Protein AF-A0A0S7F2N8-F1 (afdb_monomer)

Structure (mmCIF, N/CA/C/O backbone):
data_AF-A0A0S7F2N8-F1
#
_entry.id   AF-A0A0S7F2N8-F1
#
loop_
_atom_site.group_PDB
_atom_site.id
_atom_site.type_symbol
_atom_site.label_atom_id
_atom_site.label_alt_id
_atom_site.label_comp_id
_atom_site.label_asym_id
_atom_site.label_entity_id
_atom_site.label_seq_id
_atom_site.pdbx_PDB_ins_code
_atom_site.Cartn_x
_atom_site.Cartn_y
_atom_site.Cartn_z
_atom_site.occupancy
_atom_site.B_iso_or_equiv
_atom_site.auth_seq_id
_atom_site.auth_comp_id
_atom_site.auth_asym_id
_atom_site.auth_atom_id
_atom_site.pdbx_PDB_model_num
ATOM 1 N N . PRO A 1 1 ? 37.533 71.528 23.943 1.00 36.53 1 PRO A N 1
ATOM 2 C CA . PRO A 1 1 ? 36.747 72.347 22.994 1.00 36.53 1 PRO A CA 1
ATOM 3 C C . PRO A 1 1 ? 35.809 71.449 22.174 1.00 36.53 1 PRO A C 1
ATOM 5 O O . PRO A 1 1 ? 36.289 70.725 21.312 1.00 36.53 1 PRO A O 1
ATOM 8 N N . PHE A 1 2 ? 34.510 71.535 22.497 1.00 30.25 2 PHE A N 1
ATOM 9 C CA . PHE A 1 2 ? 33.334 71.009 21.772 1.00 30.25 2 PHE A CA 1
ATOM 10 C C . PHE A 1 2 ? 33.033 69.487 21.852 1.00 30.25 2 PHE A C 1
ATOM 12 O O . PHE A 1 2 ? 33.958 68.701 22.036 1.00 30.25 2 PHE A O 1
ATOM 19 N N . PRO A 1 3 ? 31.732 69.100 21.877 1.00 41.56 3 PRO A N 1
ATOM 20 C CA . PRO A 1 3 ? 31.083 68.387 22.999 1.00 41.56 3 PRO A CA 1
ATOM 21 C C . PRO A 1 3 ? 30.488 67.006 22.607 1.00 41.56 3 PRO A C 1
ATOM 23 O O . PRO A 1 3 ? 30.551 66.647 21.432 1.00 41.56 3 PRO A O 1
ATOM 26 N N . PRO A 1 4 ? 29.913 66.213 23.545 1.00 42.25 4 PRO A N 1
ATOM 27 C CA . PRO A 1 4 ? 29.188 64.987 23.198 1.00 42.25 4 PRO A CA 1
ATOM 28 C C . PRO A 1 4 ? 27.816 65.344 22.607 1.00 42.25 4 PRO A C 1
ATOM 30 O O . PRO A 1 4 ? 27.108 66.169 23.181 1.00 42.25 4 PRO A O 1
ATOM 33 N N . ALA A 1 5 ? 27.455 64.739 21.474 1.00 39.16 5 ALA A N 1
ATOM 34 C CA . ALA A 1 5 ? 26.163 64.929 20.822 1.00 39.16 5 ALA A CA 1
ATOM 35 C C . ALA A 1 5 ? 25.429 63.584 20.709 1.00 39.16 5 ALA A C 1
ATOM 37 O O . ALA A 1 5 ? 25.869 62.684 19.997 1.00 39.16 5 ALA A O 1
ATOM 38 N N . ASP A 1 6 ? 24.361 63.491 21.498 1.00 35.78 6 ASP A N 1
ATOM 39 C CA . ASP A 1 6 ? 23.005 63.091 21.118 1.00 35.78 6 ASP A CA 1
ATOM 40 C C . ASP A 1 6 ? 22.776 61.734 20.443 1.00 35.78 6 ASP A C 1
ATOM 42 O O . ASP A 1 6 ? 22.963 61.530 19.247 1.00 35.78 6 ASP A O 1
ATOM 46 N N . PHE A 1 7 ? 22.226 60.840 21.263 1.00 40.78 7 PHE A N 1
ATOM 47 C CA . PHE A 1 7 ? 21.422 59.691 20.873 1.00 40.78 7 PHE A CA 1
ATOM 48 C C . PHE A 1 7 ? 19.952 60.143 20.741 1.00 40.78 7 PHE A C 1
ATOM 50 O O . PHE A 1 7 ? 19.375 60.603 21.729 1.00 40.78 7 PHE A O 1
ATOM 57 N N . PRO A 1 8 ? 19.335 59.997 19.562 1.00 37.72 8 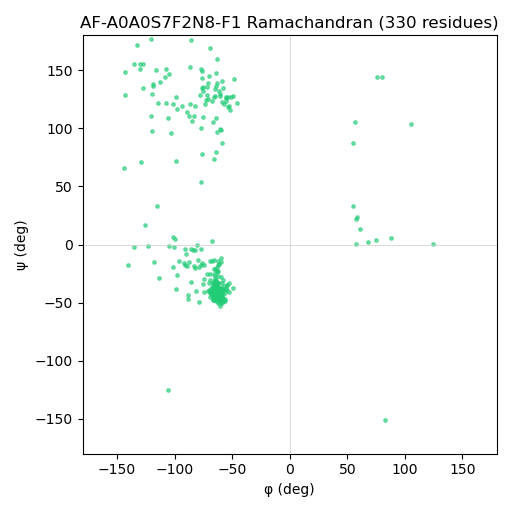PRO A N 1
ATOM 58 C CA . PRO A 1 8 ? 17.914 59.671 19.433 1.00 37.72 8 PRO A CA 1
ATOM 59 C C . PRO A 1 8 ? 17.809 58.332 18.672 1.00 37.72 8 PRO A C 1
ATOM 61 O O . PRO A 1 8 ? 18.513 58.128 17.691 1.00 37.72 8 PRO A O 1
ATOM 64 N N . GLY A 1 9 ? 17.079 57.312 19.115 1.00 32.16 9 GLY A N 1
ATOM 65 C CA . GLY A 1 9 ? 15.684 57.345 19.535 1.00 32.16 9 GLY A CA 1
ATOM 66 C C . GLY A 1 9 ? 14.858 56.691 18.422 1.00 32.16 9 GLY A C 1
ATOM 67 O O . GLY A 1 9 ? 14.662 57.318 17.390 1.00 32.16 9 GLY A O 1
ATOM 68 N N . ASP A 1 10 ? 14.448 55.444 18.669 1.00 34.31 10 ASP A N 1
ATOM 69 C CA . ASP A 1 10 ? 13.349 54.692 18.046 1.00 34.31 10 ASP A CA 1
ATOM 70 C C . ASP A 1 10 ? 13.324 54.539 16.512 1.00 34.31 10 ASP A C 1
ATOM 72 O O . ASP A 1 10 ? 12.612 55.246 15.803 1.00 34.31 10 ASP A O 1
ATOM 76 N N . ASP A 1 11 ? 14.008 53.501 16.014 1.00 37.81 11 ASP A N 1
ATOM 77 C CA . ASP A 1 11 ? 13.555 52.796 14.813 1.00 37.81 11 ASP A CA 1
ATOM 78 C C . ASP A 1 11 ? 12.396 51.877 15.239 1.00 37.81 11 ASP A C 1
ATOM 80 O O . ASP A 1 11 ? 12.604 50.827 15.852 1.00 37.81 11 ASP A O 1
ATOM 84 N N . GLU A 1 12 ? 11.165 52.318 14.982 1.00 39.72 12 GLU A N 1
ATOM 85 C CA . GLU A 1 12 ? 9.944 51.529 15.157 1.00 39.72 12 GLU A CA 1
ATOM 86 C C . GLU A 1 12 ? 10.005 50.277 14.258 1.00 39.72 12 GLU A C 1
ATOM 88 O O . GLU A 1 12 ? 9.748 50.333 13.055 1.00 39.72 12 GLU A O 1
ATOM 93 N N . GLU A 1 13 ? 10.361 49.124 14.834 1.00 41.84 13 GLU A N 1
ATOM 94 C CA . GLU A 1 13 ? 10.081 47.821 14.230 1.00 41.84 13 GLU A CA 1
ATOM 95 C C . GLU A 1 13 ? 8.555 47.647 14.162 1.00 41.84 13 GLU A C 1
ATOM 97 O O . GLU A 1 13 ? 7.884 47.482 15.180 1.00 41.84 13 GLU A O 1
ATOM 102 N N . GLU A 1 14 ? 7.995 47.712 12.954 1.00 38.81 14 GLU A N 1
ATOM 103 C CA . GLU A 1 14 ? 6.588 47.417 12.676 1.00 38.81 14 GLU A CA 1
ATOM 104 C C . GLU A 1 14 ? 6.290 45.956 13.088 1.00 38.81 14 GLU A C 1
ATOM 106 O O . GLU A 1 14 ? 6.626 45.002 12.380 1.00 38.81 14 GLU A O 1
ATOM 111 N N . GLU A 1 15 ? 5.711 45.759 14.279 1.00 41.91 15 GLU A N 1
ATOM 112 C CA . GLU A 1 15 ? 5.279 44.442 14.753 1.00 41.91 15 GLU A CA 1
ATOM 113 C C . GLU A 1 15 ? 4.205 43.869 13.802 1.00 41.91 15 GLU A C 1
ATOM 115 O O . GLU A 1 15 ? 3.238 44.559 13.469 1.00 41.91 15 GLU A O 1
ATOM 120 N N . PRO A 1 16 ? 4.309 42.601 13.362 1.00 43.25 16 PRO A N 1
ATOM 121 C CA . PRO A 1 16 ? 3.333 42.019 12.449 1.00 43.25 16 PRO A CA 1
ATOM 122 C C . PRO A 1 16 ? 1.947 41.913 13.105 1.00 43.25 16 PRO A C 1
ATOM 124 O O . PRO A 1 16 ? 1.801 41.326 14.180 1.00 43.25 16 PRO A O 1
ATOM 127 N N . GLU A 1 17 ? 0.917 42.433 12.426 1.00 42.97 17 GLU A N 1
ATOM 128 C CA . GLU A 1 17 ? -0.479 42.378 12.872 1.00 42.97 17 GLU A CA 1
ATOM 129 C C . GLU A 1 17 ? -0.904 40.942 13.222 1.00 42.97 17 GLU A C 1
ATOM 131 O O . GLU A 1 17 ? -0.965 40.042 12.378 1.00 42.97 17 GLU A O 1
ATOM 136 N N . ILE A 1 18 ? -1.224 40.719 14.498 1.00 51.84 18 ILE A N 1
ATOM 137 C CA . ILE A 1 18 ? -1.710 39.433 14.995 1.00 51.84 18 ILE A CA 1
ATOM 138 C C . ILE A 1 18 ? -3.157 39.258 14.503 1.00 51.84 18 ILE A C 1
ATOM 140 O O . ILE A 1 18 ? -4.021 40.064 14.861 1.00 51.84 18 ILE A O 1
ATOM 144 N N . PRO A 1 19 ? -3.486 38.208 13.728 1.00 47.78 19 PRO A N 1
ATOM 145 C CA . PRO A 1 19 ? -4.854 37.992 13.277 1.00 47.78 19 PRO A CA 1
ATOM 146 C C . PRO A 1 19 ? -5.800 37.803 14.474 1.00 47.78 19 PRO A C 1
ATOM 148 O O . PRO A 1 19 ? -5.574 36.958 15.339 1.00 47.78 19 PRO A O 1
ATOM 151 N N . ILE A 1 20 ? -6.911 38.550 14.484 1.00 50.50 20 ILE A N 1
ATOM 152 C CA . ILE A 1 20 ? -7.961 38.571 15.532 1.00 50.50 20 ILE A CA 1
ATOM 153 C C . ILE A 1 20 ? -8.758 37.243 15.590 1.00 50.50 20 ILE A C 1
ATOM 155 O O . ILE A 1 20 ? -9.690 37.072 16.378 1.00 50.50 20 ILE A O 1
ATOM 159 N N . SER A 1 21 ? -8.400 36.247 14.773 1.00 57.31 21 SER A N 1
ATOM 160 C CA . SER A 1 21 ? -8.971 34.907 14.880 1.00 57.31 21 SER A CA 1
ATOM 161 C C . SER A 1 21 ? -8.568 34.266 16.216 1.00 57.31 21 SER A C 1
ATOM 163 O O . SER A 1 21 ? -7.382 34.290 16.555 1.00 57.31 21 SER A O 1
ATOM 165 N N . PRO A 1 22 ? -9.498 33.646 16.968 1.00 49.16 22 PRO A N 1
ATOM 166 C CA . PRO A 1 22 ? -9.157 32.947 18.200 1.00 49.16 22 PRO A CA 1
ATOM 167 C C . PRO A 1 22 ? -8.033 31.940 17.939 1.00 49.16 22 PRO A C 1
ATOM 169 O O . PRO A 1 22 ? -8.204 31.020 17.136 1.00 49.16 22 PRO A O 1
ATOM 172 N N . ARG A 1 23 ? -6.889 32.109 18.616 1.00 50.84 23 ARG A N 1
ATOM 173 C CA . ARG A 1 23 ? -5.784 31.143 18.587 1.00 50.84 23 ARG A CA 1
ATOM 174 C C . ARG A 1 23 ? -6.368 29.747 18.857 1.00 50.84 23 ARG A C 1
ATOM 176 O O . ARG A 1 23 ? -7.088 29.599 19.853 1.00 50.84 23 ARG A O 1
ATOM 183 N N . PRO A 1 24 ? -6.096 28.729 18.018 1.00 54.44 24 PRO A N 1
ATOM 184 C CA . PRO A 1 24 ? -6.511 27.365 18.309 1.00 54.44 24 PRO A CA 1
ATOM 185 C C . PRO A 1 24 ? -6.000 27.002 19.702 1.00 54.44 24 PRO A C 1
ATOM 187 O O . PRO A 1 24 ? -4.797 27.063 19.963 1.00 54.44 24 PRO A O 1
ATOM 190 N N . ARG A 1 25 ? -6.917 26.711 20.629 1.00 52.84 25 ARG A N 1
ATOM 191 C CA . ARG A 1 25 ? -6.533 26.330 21.990 1.00 52.84 25 ARG A CA 1
ATOM 192 C C . ARG A 1 25 ? -5.622 25.100 21.914 1.00 52.84 25 ARG A C 1
ATOM 194 O O . ARG A 1 25 ? -5.961 24.170 21.174 1.00 52.84 25 ARG A O 1
ATOM 201 N N . PRO A 1 26 ? -4.498 25.063 22.654 1.00 50.41 26 PRO A N 1
ATOM 202 C CA . PRO A 1 26 ? -3.691 23.858 22.765 1.00 50.41 26 PRO A CA 1
ATOM 203 C C . PRO A 1 26 ? -4.590 22.684 23.162 1.00 50.41 26 PRO A C 1
ATOM 205 O O . PRO A 1 26 ? -5.329 22.765 24.140 1.00 50.41 26 PRO A O 1
ATOM 208 N N . MET A 1 27 ? -4.546 21.583 22.406 1.00 50.41 27 MET A N 1
ATOM 209 C CA . MET A 1 27 ? -5.394 20.403 22.650 1.00 50.41 27 MET A CA 1
ATOM 210 C C . MET A 1 27 ? -5.187 19.770 24.039 1.00 50.41 27 MET A C 1
ATOM 212 O O . MET A 1 27 ? -5.994 18.941 24.451 1.00 50.41 27 MET A O 1
ATOM 216 N N . ALA A 1 28 ? -4.137 20.169 24.764 1.00 52.91 28 ALA A N 1
ATOM 217 C CA . ALA A 1 28 ? -3.898 19.791 26.153 1.00 52.91 28 ALA A CA 1
ATOM 218 C C . ALA A 1 28 ? -4.965 20.338 27.127 1.00 52.91 28 ALA A C 1
ATOM 220 O O . ALA A 1 28 ? -5.238 19.691 28.135 1.00 52.91 28 ALA A O 1
ATOM 221 N N . ASP A 1 29 ? -5.618 21.461 26.798 1.00 42.81 29 ASP A N 1
ATOM 222 C CA . ASP A 1 29 ? -6.634 22.098 27.653 1.00 42.81 29 ASP A CA 1
ATOM 223 C C . ASP A 1 29 ? -8.063 21.609 27.379 1.00 42.81 29 ASP A C 1
ATOM 225 O O . ASP A 1 29 ? -9.002 21.958 28.101 1.00 42.81 29 ASP A O 1
ATOM 229 N N . LEU A 1 30 ? -8.259 20.750 26.372 1.00 49.22 30 LEU A N 1
ATOM 230 C CA . LEU A 1 30 ? -9.487 19.969 26.254 1.00 49.22 30 LEU A CA 1
ATOM 231 C C . LEU A 1 30 ? -9.431 18.833 27.279 1.00 49.22 30 LEU A C 1
ATOM 233 O O . LEU A 1 30 ? -9.214 17.664 26.956 1.00 49.22 30 LEU A O 1
ATOM 237 N N . GLN A 1 31 ? -9.699 19.176 28.539 1.00 42.12 31 GLN A N 1
ATOM 238 C CA . GLN A 1 31 ? -10.272 18.224 29.479 1.00 42.12 31 GLN A CA 1
ATOM 239 C C . GLN A 1 31 ? -11.605 17.760 28.879 1.00 42.12 31 GLN A C 1
ATOM 241 O O . GLN A 1 31 ? -12.657 18.347 29.124 1.00 42.12 31 GLN A O 1
ATOM 246 N N . LEU A 1 32 ? -11.552 16.723 28.036 1.00 47.84 32 LEU A N 1
ATOM 247 C CA . LEU A 1 32 ? -12.703 15.985 27.526 1.00 47.84 32 LEU A CA 1
ATOM 248 C C . LEU A 1 32 ? -13.351 15.275 28.712 1.00 47.84 32 LEU A C 1
ATOM 250 O O . LEU A 1 32 ? -13.223 14.056 28.866 1.00 47.84 32 LEU A O 1
ATOM 254 N N . LYS A 1 33 ? -14.029 16.059 29.557 1.00 38.03 33 LYS A N 1
ATOM 255 C CA . LYS A 1 33 ? -14.927 15.586 30.599 1.00 38.03 33 LYS A CA 1
ATOM 256 C C . LYS A 1 33 ? -15.790 14.524 29.931 1.00 38.03 33 LYS A C 1
ATOM 258 O O . LYS A 1 33 ? -16.351 14.751 28.859 1.00 38.03 33 LYS A O 1
ATOM 263 N N . GLU A 1 34 ? -15.748 13.313 30.471 1.00 44.94 34 GLU A N 1
ATOM 264 C CA . GLU A 1 34 ? -16.554 12.192 30.004 1.00 44.94 34 GLU A CA 1
ATOM 265 C C . GLU A 1 34 ? -18.026 12.540 30.243 1.00 44.94 34 GLU A C 1
ATOM 267 O O . GLU A 1 34 ? -18.626 12.142 31.234 1.00 44.94 34 GLU A O 1
ATOM 272 N N . GLU A 1 35 ? -18.613 13.350 29.362 1.00 41.81 35 GLU A N 1
ATOM 273 C CA . GLU A 1 35 ? -20.058 13.459 29.280 1.00 41.81 35 GLU A CA 1
ATOM 274 C C . GLU A 1 35 ? -20.552 12.108 28.775 1.00 41.81 35 GLU A C 1
ATOM 276 O O . GLU A 1 35 ? -20.323 11.713 27.628 1.00 41.81 35 GLU A O 1
ATOM 281 N N . ALA A 1 36 ? -21.128 11.341 29.701 1.00 51.16 36 ALA A N 1
ATOM 282 C CA . ALA A 1 36 ? -21.767 10.078 29.398 1.00 51.16 36 ALA A CA 1
ATOM 283 C C . ALA A 1 36 ? -22.834 10.337 28.330 1.00 51.16 36 ALA A C 1
ATOM 285 O O . ALA A 1 36 ? -23.709 11.183 28.520 1.00 51.16 36 ALA A O 1
ATOM 286 N N . VAL A 1 37 ? -22.735 9.635 27.199 1.00 56.62 37 VAL A N 1
ATOM 287 C CA . VAL A 1 37 ? -23.697 9.771 26.101 1.00 56.62 37 VAL A CA 1
ATOM 288 C C . VAL A 1 37 ? -25.090 9.473 26.666 1.00 56.62 37 VAL A C 1
ATOM 290 O O . VAL A 1 37 ? -25.280 8.376 27.202 1.00 56.62 37 VAL A O 1
ATOM 293 N N . PRO A 1 38 ? -26.051 10.416 26.594 1.00 55.56 38 PRO A N 1
ATOM 294 C CA . PRO A 1 38 ? -27.370 10.214 27.174 1.00 55.56 38 PRO A CA 1
ATOM 295 C C . PRO A 1 38 ? -28.028 8.975 26.557 1.00 55.56 38 PRO A C 1
ATOM 297 O O . PRO A 1 38 ? -27.880 8.705 25.362 1.00 55.56 38 PRO A O 1
ATOM 300 N N . LEU A 1 39 ? -28.733 8.195 27.385 1.00 57.75 39 LEU A N 1
ATOM 301 C CA . LEU A 1 39 ? -29.486 7.033 26.913 1.00 57.75 39 LEU A CA 1
ATOM 302 C C . LEU A 1 39 ? -30.453 7.482 25.806 1.00 57.75 39 LEU A C 1
ATOM 304 O O . LEU A 1 39 ? -31.258 8.378 26.059 1.00 57.75 39 LEU A O 1
ATOM 308 N N . PRO A 1 40 ? -30.427 6.860 24.613 1.00 56.94 40 PRO A N 1
ATOM 309 C CA . PRO A 1 40 ? -31.398 7.181 23.579 1.00 56.94 40 PRO A CA 1
ATOM 310 C C . PRO A 1 40 ? -32.807 6.871 24.094 1.00 56.94 40 PRO A C 1
ATOM 312 O O . PRO A 1 40 ? -33.061 5.746 24.537 1.00 56.94 40 PRO A O 1
ATOM 315 N N . GLU A 1 41 ? -33.723 7.837 24.006 1.00 50.97 41 GLU A N 1
ATOM 316 C CA . GLU A 1 41 ? -35.119 7.687 24.457 1.00 50.97 41 GLU A CA 1
ATOM 317 C C . GLU A 1 41 ? -35.880 6.598 23.684 1.00 50.97 41 GLU A C 1
ATOM 319 O O . GLU A 1 41 ? -36.888 6.064 24.146 1.00 50.97 41 GLU A O 1
ATOM 324 N N . ALA A 1 42 ? -35.357 6.213 22.522 1.00 52.69 42 ALA A N 1
ATOM 325 C CA . ALA A 1 42 ? -35.962 5.237 21.644 1.00 52.69 42 ALA A CA 1
ATOM 326 C C . ALA A 1 42 ? -35.774 3.777 22.105 1.00 52.69 42 ALA A C 1
ATOM 328 O O . ALA A 1 42 ? -34.788 3.408 22.755 1.00 52.69 42 ALA A O 1
ATOM 329 N N . SER A 1 43 ? -36.736 2.924 21.751 1.00 52.09 43 SER A N 1
ATOM 330 C CA . SER A 1 43 ? -36.774 1.498 22.090 1.00 52.09 43 SER A CA 1
ATOM 331 C C . SER A 1 43 ? -35.662 0.721 21.379 1.00 52.09 43 SER A C 1
ATOM 333 O O . SER A 1 43 ? -35.584 0.697 20.154 1.00 52.09 43 SER A O 1
ATOM 335 N N . SER A 1 44 ? -34.809 0.013 22.117 1.00 55.16 44 SER A N 1
ATOM 336 C CA . SER A 1 44 ? -33.814 -0.868 21.494 1.00 55.16 44 SER A CA 1
ATOM 337 C C . SER A 1 44 ? -34.492 -2.167 21.037 1.00 55.16 44 SER A C 1
ATOM 339 O O . SER A 1 44 ? -35.207 -2.801 21.815 1.00 55.16 44 SER A O 1
ATOM 341 N N . PHE A 1 45 ? -34.286 -2.558 19.771 1.00 55.69 45 PHE A N 1
ATOM 342 C CA . PHE A 1 45 ? -34.865 -3.765 19.150 1.00 55.69 45 PHE A CA 1
ATOM 343 C C . PHE A 1 45 ? -36.403 -3.854 19.171 1.00 55.69 45 PHE A C 1
ATOM 345 O O . PHE A 1 45 ? -36.940 -4.952 19.096 1.00 55.69 45 PHE A O 1
ATOM 352 N N . PHE A 1 46 ? -37.124 -2.734 19.313 1.00 52.34 46 PHE A N 1
ATOM 353 C CA . PHE A 1 46 ? -38.594 -2.700 19.463 1.00 52.34 46 PHE A CA 1
ATOM 354 C C . PHE A 1 46 ? -39.170 -3.499 20.660 1.00 52.34 46 PHE A C 1
ATOM 356 O O . PHE A 1 46 ? -40.374 -3.460 20.886 1.00 52.34 46 PHE A O 1
ATOM 363 N N . ILE A 1 47 ? -38.329 -4.155 21.472 1.00 55.28 47 ILE A N 1
ATOM 364 C CA . ILE A 1 47 ? -38.719 -4.999 22.620 1.00 55.28 47 ILE A CA 1
ATOM 365 C C . ILE A 1 47 ? -38.258 -4.374 23.950 1.00 55.28 47 ILE A C 1
ATOM 367 O O . ILE A 1 47 ? -38.907 -4.544 24.983 1.00 55.28 47 ILE A O 1
ATOM 371 N N . PHE A 1 48 ? -37.161 -3.603 23.953 1.00 56.06 48 PHE A N 1
ATOM 372 C CA . PHE A 1 48 ? -36.631 -2.981 25.167 1.00 56.06 48 PHE A CA 1
ATOM 373 C C . PHE A 1 48 ? -36.966 -1.488 25.250 1.00 56.06 48 PHE A C 1
ATOM 375 O O . PHE A 1 48 ? -36.238 -0.638 24.729 1.00 56.06 48 PHE A O 1
ATOM 382 N N . GLY A 1 49 ? -38.046 -1.161 25.966 1.00 55.19 49 GLY A N 1
ATOM 383 C CA . GLY A 1 49 ? -38.383 0.222 26.313 1.00 55.19 49 GLY A CA 1
ATOM 384 C C . GLY A 1 49 ? -37.319 0.892 27.208 1.00 55.19 49 GLY A C 1
ATOM 385 O O . GLY A 1 49 ? -36.544 0.199 27.879 1.00 55.19 49 GLY A O 1
ATOM 386 N N . PRO A 1 50 ? -37.275 2.238 27.267 1.00 56.75 50 PRO A N 1
ATOM 387 C CA . PRO A 1 50 ? -36.284 3.008 28.040 1.00 56.75 50 PRO A CA 1
ATOM 388 C C . PRO A 1 50 ? -36.320 2.743 29.563 1.00 56.75 50 PRO A C 1
ATOM 390 O O . PRO A 1 50 ? -35.360 3.022 30.281 1.00 56.75 50 PRO A O 1
ATOM 393 N N . GLN A 1 51 ? -37.403 2.146 30.073 1.00 58.47 51 GLN A N 1
ATOM 394 C CA . GLN A 1 51 ? -37.603 1.841 31.495 1.00 58.47 51 GLN A CA 1
ATOM 395 C C . GLN A 1 51 ? -37.086 0.457 31.939 1.00 58.47 51 GLN A C 1
ATOM 397 O O . GLN A 1 51 ? -37.056 0.184 33.142 1.00 58.47 51 GLN A O 1
ATOM 402 N N . ASN A 1 52 ? -36.654 -0.417 31.023 1.00 72.75 52 ASN A N 1
ATOM 403 C CA . ASN A 1 52 ? -36.267 -1.787 31.375 1.00 72.75 52 ASN A CA 1
ATOM 404 C C . ASN A 1 52 ? -35.016 -1.836 32.270 1.00 72.75 52 ASN A C 1
ATOM 406 O O . ASN A 1 52 ? -33.954 -1.316 31.921 1.00 72.75 52 ASN A O 1
ATOM 410 N N . LYS A 1 53 ? -35.123 -2.537 33.410 1.00 74.94 53 LYS A N 1
ATOM 411 C CA . LYS A 1 53 ? -34.028 -2.701 34.389 1.00 74.94 53 LYS A CA 1
ATOM 412 C C . LYS A 1 53 ? -32.777 -3.325 33.759 1.00 74.94 53 LYS A C 1
ATOM 414 O O . LYS A 1 53 ? -31.669 -2.907 34.077 1.00 74.94 53 LYS A O 1
ATOM 419 N N . PHE A 1 54 ? -32.960 -4.257 32.819 1.00 77.62 54 PHE A N 1
ATOM 420 C CA . PHE A 1 54 ? -31.870 -4.888 32.071 1.00 77.62 54 PHE A CA 1
ATOM 421 C C . PHE A 1 54 ? -31.076 -3.874 31.231 1.00 77.62 54 PHE A C 1
ATOM 423 O O . PHE A 1 54 ? -29.856 -3.822 31.330 1.00 77.62 54 PHE A O 1
ATOM 430 N N . ARG A 1 55 ? -31.753 -2.981 30.495 1.00 76.06 55 ARG A N 1
ATOM 431 C CA . ARG A 1 55 ? -31.101 -1.937 29.682 1.00 76.06 55 ARG A CA 1
ATOM 432 C C . ARG A 1 55 ? -30.341 -0.926 30.547 1.00 76.06 55 ARG A C 1
ATOM 434 O O . ARG A 1 55 ? -29.224 -0.551 30.203 1.00 76.06 55 ARG A O 1
ATOM 441 N N . LYS A 1 56 ? -30.902 -0.540 31.700 1.00 77.69 56 LYS A N 1
ATOM 442 C CA . LYS A 1 56 ? -30.232 0.335 32.684 1.00 77.69 56 LYS A CA 1
ATOM 443 C C . LYS A 1 56 ? -28.992 -0.331 33.295 1.00 77.69 56 LYS A C 1
ATOM 445 O O . LYS A 1 56 ? -27.972 0.333 33.472 1.00 77.69 56 LYS A O 1
ATOM 450 N N . LEU A 1 57 ? -29.051 -1.637 33.573 1.00 82.56 57 LEU A N 1
ATOM 451 C CA . LEU A 1 57 ? -27.899 -2.409 34.046 1.00 82.56 57 LEU A CA 1
ATOM 452 C C . LEU A 1 57 ? -26.807 -2.499 32.970 1.00 82.56 57 LEU A C 1
ATOM 454 O O . LEU A 1 57 ? -25.655 -2.191 33.262 1.00 82.56 57 LEU A O 1
ATOM 458 N N . CYS A 1 58 ? -27.162 -2.840 31.727 1.00 81.88 58 CYS A N 1
ATOM 459 C CA . CYS A 1 58 ? -26.223 -2.863 30.603 1.00 81.88 58 CYS A CA 1
ATOM 460 C C . CYS A 1 58 ? -25.574 -1.491 30.379 1.00 81.88 58 CYS A C 1
ATOM 462 O O . CYS A 1 58 ? -24.362 -1.415 30.205 1.00 81.88 58 CYS A O 1
ATOM 464 N N . TYR A 1 59 ? -26.340 -0.400 30.461 1.00 82.31 59 TYR A N 1
ATOM 465 C CA . TYR A 1 59 ? -25.798 0.958 30.372 1.00 82.31 59 TYR A CA 1
ATOM 466 C C . TYR A 1 59 ? -24.792 1.251 31.494 1.00 82.31 59 TYR A C 1
ATOM 468 O O . TYR A 1 59 ? -23.699 1.747 31.226 1.00 82.31 59 TYR A O 1
ATOM 476 N N . LYS A 1 60 ? -25.113 0.877 32.742 1.00 85.06 60 LYS A N 1
ATOM 477 C CA . LYS A 1 60 ? -24.199 1.034 33.885 1.00 85.06 60 LYS A CA 1
ATOM 478 C C . LYS A 1 60 ? -22.901 0.240 33.701 1.00 85.06 60 LYS A C 1
ATOM 480 O O . LYS A 1 60 ? -21.842 0.744 34.055 1.00 85.06 60 LYS A O 1
ATOM 485 N N . ILE A 1 61 ? -22.980 -0.970 33.143 1.00 86.00 61 ILE A N 1
ATOM 486 C CA . ILE A 1 61 ? -21.808 -1.810 32.853 1.00 86.00 61 ILE A CA 1
ATOM 487 C C . ILE A 1 61 ? -20.946 -1.173 31.757 1.00 86.00 61 ILE A C 1
ATOM 489 O O . ILE A 1 61 ? -19.741 -1.042 31.936 1.00 86.00 61 ILE A O 1
ATOM 493 N N . ILE A 1 62 ? -21.548 -0.735 30.647 1.00 84.25 62 ILE A N 1
ATOM 494 C CA . ILE A 1 62 ? -20.813 -0.169 29.504 1.00 84.25 62 ILE A CA 1
ATOM 495 C C . ILE A 1 62 ? -20.139 1.159 29.857 1.00 84.25 62 ILE A C 1
ATOM 497 O O . ILE A 1 62 ? -19.044 1.426 29.370 1.00 84.25 62 ILE A O 1
ATOM 501 N N . ASN A 1 63 ? -20.783 1.982 30.688 1.00 82.81 63 ASN A N 1
ATOM 502 C CA . ASN A 1 63 ? -20.248 3.278 31.104 1.00 82.81 63 ASN A CA 1
ATOM 503 C C . ASN A 1 63 ? -19.242 3.174 32.267 1.00 82.81 63 ASN A C 1
ATOM 505 O O . ASN A 1 63 ? -18.667 4.177 32.681 1.00 82.81 63 ASN A O 1
ATOM 509 N N . ALA A 1 64 ? -19.025 1.981 32.831 1.00 86.56 64 ALA A N 1
ATOM 510 C CA . ALA A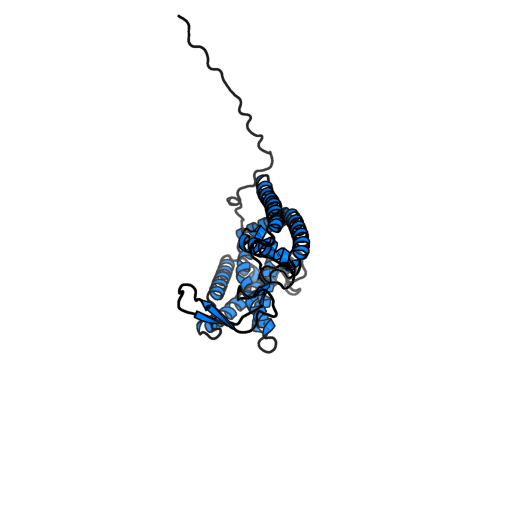 1 64 ? -18.043 1.796 33.890 1.00 86.56 64 ALA A CA 1
ATOM 511 C C . ALA A 1 64 ? -16.615 1.901 33.329 1.00 86.56 64 ALA A C 1
ATOM 513 O O . ALA A 1 64 ? -16.241 1.174 32.408 1.00 86.56 64 ALA A O 1
ATOM 514 N N . SER A 1 65 ? -15.778 2.743 33.946 1.00 84.94 65 SER A N 1
ATOM 515 C CA . SER A 1 65 ? -14.363 2.894 33.565 1.00 84.94 65 SER A CA 1
ATOM 516 C C . SER A 1 65 ? -13.607 1.555 33.592 1.00 84.94 65 SER A C 1
ATOM 518 O O . SER A 1 65 ? -12.838 1.251 32.680 1.00 84.94 65 SER A O 1
ATOM 520 N N . SER A 1 66 ? -13.908 0.687 34.568 1.00 88.12 66 SER A N 1
ATOM 521 C CA . SER A 1 66 ? -13.335 -0.662 34.658 1.00 88.12 66 SER A CA 1
ATOM 522 C C . SER A 1 66 ? -13.648 -1.525 33.434 1.00 88.12 66 SER A C 1
ATOM 524 O O . SER A 1 66 ? -12.774 -2.247 32.967 1.00 88.12 66 SER A O 1
ATOM 526 N N . PHE A 1 67 ? -14.865 -1.433 32.886 1.00 87.44 67 PHE A N 1
ATOM 527 C CA . PHE A 1 67 ? -15.246 -2.178 31.685 1.00 87.44 67 PHE A CA 1
ATOM 528 C C . PHE A 1 67 ? -14.491 -1.659 30.457 1.00 87.44 67 PHE A C 1
ATOM 530 O O . PHE A 1 67 ? -13.956 -2.446 29.678 1.00 87.44 67 PHE A O 1
ATOM 537 N N . THR A 1 68 ? -14.369 -0.337 30.316 1.00 85.88 68 THR A N 1
ATOM 538 C CA . THR A 1 68 ? -13.604 0.279 29.223 1.00 85.88 68 THR A CA 1
ATOM 539 C C . THR A 1 68 ? -12.126 -0.119 29.259 1.00 85.88 68 THR A C 1
ATOM 541 O O . THR A 1 68 ? -11.584 -0.524 28.229 1.00 85.88 68 THR A O 1
ATOM 544 N N . ASN A 1 69 ? -11.488 -0.078 30.433 1.00 89.31 69 ASN A N 1
ATOM 545 C CA . ASN A 1 69 ? -10.087 -0.478 30.601 1.00 89.31 69 ASN A CA 1
ATOM 546 C C . ASN A 1 69 ? -9.882 -1.981 30.363 1.00 89.31 69 ASN A C 1
ATOM 548 O O . ASN A 1 69 ? -8.896 -2.375 29.744 1.00 89.31 69 ASN A O 1
ATOM 552 N N . LEU A 1 70 ? -10.833 -2.818 30.791 1.00 92.25 70 LEU A N 1
ATOM 553 C CA . LEU A 1 70 ? -10.805 -4.260 30.545 1.00 92.25 70 LEU A CA 1
ATOM 554 C C . LEU A 1 70 ? -10.848 -4.574 29.044 1.00 92.25 70 LEU A C 1
ATOM 556 O O . LEU A 1 70 ? -10.028 -5.342 28.548 1.00 92.25 70 LEU A O 1
ATOM 560 N N . ILE A 1 71 ? -11.772 -3.958 28.300 1.00 91.12 71 ILE A N 1
ATOM 561 C CA . ILE A 1 71 ? -11.859 -4.144 26.845 1.00 91.12 71 ILE A CA 1
ATOM 562 C C . ILE A 1 71 ? -10.581 -3.659 26.155 1.00 91.12 71 ILE A C 1
ATOM 564 O O . ILE A 1 71 ? -10.088 -4.332 25.251 1.00 91.12 71 ILE A O 1
ATOM 568 N N . LEU A 1 72 ? -10.012 -2.531 26.591 1.00 89.81 72 LEU A N 1
ATOM 569 C CA . LEU A 1 72 ? -8.744 -2.035 26.055 1.00 89.81 72 LEU A CA 1
ATOM 570 C C . LEU A 1 72 ? -7.599 -3.034 26.284 1.00 89.81 72 LEU A C 1
ATOM 572 O O . LEU A 1 72 ? -6.845 -3.311 25.353 1.00 89.81 72 LEU A O 1
ATOM 576 N N . LEU A 1 73 ? -7.510 -3.631 27.476 1.00 92.69 73 LEU A N 1
ATOM 577 C CA . LEU A 1 73 ? -6.541 -4.685 27.781 1.00 92.69 73 LEU A CA 1
ATOM 578 C C . LEU A 1 73 ? -6.704 -5.889 26.841 1.00 92.69 73 LEU A C 1
ATOM 580 O O . LEU A 1 73 ? -5.720 -6.360 26.277 1.00 92.69 73 LEU A O 1
ATOM 584 N N . PHE A 1 74 ? -7.934 -6.357 26.611 1.00 93.25 74 PHE A N 1
ATOM 585 C CA . PHE A 1 74 ? -8.191 -7.460 25.679 1.00 93.25 74 PHE A CA 1
ATOM 586 C C . PHE A 1 74 ? -7.845 -7.114 24.224 1.00 93.25 74 PHE A C 1
ATOM 588 O O . PHE A 1 74 ? -7.363 -7.979 23.495 1.00 93.25 74 PHE A O 1
ATOM 595 N N . ILE A 1 75 ? -8.037 -5.863 23.790 1.00 92.44 75 ILE A N 1
ATOM 596 C CA . ILE A 1 75 ? -7.589 -5.399 22.463 1.00 92.44 75 ILE A CA 1
ATOM 597 C C . ILE A 1 75 ? -6.060 -5.477 22.357 1.00 92.44 75 ILE A C 1
ATOM 599 O O . ILE A 1 75 ? -5.544 -5.965 21.348 1.00 92.44 75 ILE A O 1
ATOM 603 N N . LEU A 1 76 ? -5.333 -5.046 23.392 1.00 92.31 76 LEU A N 1
ATOM 604 C CA . LEU A 1 76 ? -3.870 -5.126 23.422 1.00 92.31 76 LEU A CA 1
ATOM 605 C C . LEU A 1 76 ? -3.386 -6.580 23.405 1.00 92.31 76 LEU A C 1
ATOM 607 O O . LEU A 1 76 ? -2.562 -6.933 22.564 1.00 92.31 76 LEU A O 1
ATOM 611 N N . LEU A 1 77 ? -3.949 -7.442 24.255 1.00 93.69 77 LEU A N 1
ATOM 612 C CA . LEU A 1 77 ? -3.613 -8.870 24.286 1.00 93.69 77 LEU A CA 1
ATOM 613 C C . LEU A 1 77 ? -3.923 -9.563 22.954 1.00 93.69 77 LEU A C 1
ATOM 615 O O . LEU A 1 77 ? -3.102 -10.335 22.465 1.00 93.69 77 LEU A O 1
ATOM 619 N N . SER A 1 78 ? -5.051 -9.237 22.313 1.00 92.69 78 SER A N 1
ATOM 620 C CA . SER A 1 78 ? -5.372 -9.758 20.979 1.00 92.69 78 SER A CA 1
ATOM 621 C C . SER A 1 78 ? -4.386 -9.281 19.910 1.00 92.69 78 SER A C 1
ATOM 623 O O . SER A 1 78 ? -4.147 -10.015 18.955 1.00 92.69 78 SER A O 1
ATOM 625 N N . SER A 1 79 ? -3.835 -8.072 20.036 1.00 92.19 79 SER A N 1
ATOM 626 C CA . SER A 1 79 ? -2.852 -7.533 19.086 1.00 92.19 79 SER A CA 1
ATOM 627 C C . SER A 1 79 ? -1.485 -8.200 19.265 1.00 92.19 79 SER A C 1
ATOM 629 O O . SER A 1 79 ? -0.847 -8.570 18.284 1.00 92.19 79 SER A O 1
ATOM 631 N N . ILE A 1 80 ? -1.070 -8.426 20.517 1.00 92.75 80 ILE A N 1
ATOM 632 C CA . ILE A 1 80 ? 0.150 -9.177 20.853 1.00 92.75 80 ILE A CA 1
ATOM 633 C C . ILE A 1 80 ? 0.035 -10.625 20.369 1.00 92.75 80 ILE A C 1
ATOM 635 O O . ILE A 1 80 ? 0.978 -11.151 19.787 1.00 92.75 80 ILE A O 1
ATOM 639 N N . SER A 1 81 ? -1.129 -11.254 20.550 1.00 91.06 81 SER A N 1
ATOM 640 C CA . SER A 1 81 ? -1.386 -12.608 20.053 1.00 91.06 81 SER A CA 1
ATOM 641 C C . SER A 1 81 ? -1.232 -12.710 18.536 1.00 91.06 81 SER A C 1
ATOM 643 O O . SER A 1 81 ? -0.716 -13.715 18.067 1.00 91.06 81 SER A O 1
ATOM 645 N N . LEU A 1 82 ? -1.654 -11.691 17.777 1.00 89.38 82 LEU A N 1
ATOM 646 C CA . LEU A 1 82 ? -1.485 -11.663 16.320 1.00 89.38 82 LEU A CA 1
ATOM 647 C C . LEU A 1 82 ? -0.008 -11.517 15.925 1.00 89.38 82 LEU A C 1
ATOM 649 O O . LEU A 1 82 ? 0.450 -12.172 15.000 1.00 89.38 82 LEU A O 1
ATOM 653 N N . ALA A 1 83 ? 0.748 -10.682 16.641 1.00 91.12 83 ALA A N 1
ATOM 654 C CA . ALA A 1 83 ? 2.182 -10.513 16.399 1.00 91.12 83 ALA A CA 1
ATOM 655 C C . ALA A 1 83 ? 3.009 -11.756 16.779 1.00 91.12 83 ALA A C 1
ATOM 657 O O . ALA A 1 83 ? 4.100 -11.954 16.254 1.00 91.12 83 ALA A O 1
ATOM 658 N N . ALA A 1 84 ? 2.503 -12.579 17.701 1.00 91.06 84 ALA A N 1
ATOM 659 C CA . ALA A 1 84 ? 3.157 -13.797 18.167 1.00 91.06 84 ALA A CA 1
ATOM 660 C C . ALA A 1 84 ? 2.876 -15.036 17.294 1.00 91.06 84 ALA A C 1
ATOM 662 O O . ALA A 1 84 ? 3.416 -16.102 17.606 1.00 91.06 84 ALA A O 1
ATOM 663 N N . GLU A 1 85 ? 2.027 -14.917 16.265 1.00 88.12 85 GLU A N 1
ATOM 664 C CA . GLU A 1 85 ? 1.686 -15.997 15.334 1.00 88.12 85 GLU A CA 1
ATOM 665 C C . GLU A 1 85 ? 2.878 -16.305 14.416 1.00 88.12 85 GLU A C 1
ATOM 667 O O . GLU A 1 85 ? 3.408 -15.418 13.747 1.00 88.12 85 GLU A O 1
ATOM 672 N N . ASP A 1 86 ? 3.312 -17.568 14.386 1.00 86.25 86 ASP A N 1
ATOM 673 C CA . ASP A 1 86 ? 4.439 -17.983 13.547 1.00 86.25 86 ASP A CA 1
ATOM 674 C C . ASP A 1 86 ? 3.939 -18.240 12.106 1.00 86.25 86 ASP A C 1
ATOM 676 O O . ASP A 1 86 ? 3.125 -19.150 11.908 1.00 86.25 86 ASP A O 1
ATOM 680 N N . PRO A 1 87 ? 4.427 -17.510 11.079 1.00 84.12 87 PRO A N 1
ATOM 681 C CA . PRO A 1 87 ? 3.907 -17.621 9.711 1.00 84.12 87 PRO A CA 1
ATOM 682 C C . PRO A 1 87 ? 4.377 -18.880 8.964 1.00 84.12 87 PRO A C 1
ATOM 684 O O . PRO A 1 87 ? 3.815 -19.223 7.926 1.00 84.12 87 PRO A O 1
ATOM 687 N N . ILE A 1 88 ? 5.422 -19.551 9.459 1.00 83.19 88 ILE A N 1
ATOM 688 C CA . ILE A 1 88 ? 6.088 -20.669 8.771 1.00 83.19 88 ILE A CA 1
ATOM 689 C C . ILE A 1 88 ? 5.425 -22.009 9.108 1.00 83.19 88 ILE A C 1
ATOM 691 O O . ILE A 1 88 ? 5.205 -22.822 8.212 1.00 83.19 88 ILE A O 1
ATOM 695 N N . ASP A 1 89 ? 5.090 -22.239 10.382 1.00 81.12 89 ASP A N 1
ATOM 696 C CA . ASP A 1 89 ? 4.505 -23.503 10.837 1.00 81.12 89 ASP A CA 1
ATOM 697 C C . ASP A 1 89 ? 3.108 -23.301 11.457 1.00 81.12 89 ASP A C 1
ATOM 699 O O . ASP A 1 89 ? 2.982 -23.006 12.650 1.00 81.12 89 ASP A O 1
ATOM 703 N N . PRO A 1 90 ? 2.025 -23.521 10.688 1.00 74.75 90 PRO A N 1
ATOM 704 C CA . PRO A 1 90 ? 0.661 -23.347 11.178 1.00 74.75 90 PRO A CA 1
ATOM 705 C C . PRO A 1 90 ? 0.243 -24.391 12.225 1.00 74.75 90 PRO A C 1
ATOM 707 O O . PRO A 1 90 ? -0.780 -24.200 12.879 1.00 74.75 90 PRO A O 1
ATOM 710 N N . LYS A 1 91 ? 0.986 -25.497 12.395 1.00 77.81 91 LYS A N 1
ATOM 711 C CA . LYS A 1 91 ? 0.646 -26.578 13.342 1.00 77.81 91 LYS A CA 1
ATOM 712 C C . LYS A 1 91 ? 1.436 -26.519 14.650 1.00 77.81 91 LYS A C 1
ATOM 714 O O . LYS A 1 91 ? 1.174 -27.335 15.537 1.00 77.81 91 LYS A O 1
ATOM 719 N N . SER A 1 92 ? 2.349 -25.556 14.783 1.00 87.88 92 SER A N 1
ATOM 720 C CA . SER A 1 92 ? 3.121 -25.309 16.001 1.00 87.88 92 SER A CA 1
ATOM 721 C C . SER A 1 92 ? 2.224 -25.260 17.247 1.00 87.88 92 SER A C 1
ATOM 723 O O . SER A 1 92 ? 1.116 -24.717 17.222 1.00 87.88 92 SER A O 1
ATOM 725 N N . TYR A 1 93 ? 2.716 -25.797 18.368 1.00 87.50 93 TYR A N 1
ATOM 726 C CA . TYR A 1 93 ? 2.020 -25.771 19.663 1.00 87.50 93 TYR A CA 1
ATOM 727 C C . TYR A 1 93 ? 1.630 -24.343 20.082 1.00 87.50 93 TYR A C 1
ATOM 729 O O . TYR A 1 93 ? 0.547 -24.120 20.623 1.00 87.50 93 TYR A O 1
ATOM 737 N N . ARG A 1 94 ? 2.474 -23.354 19.750 1.00 87.69 94 ARG A N 1
ATOM 738 C CA . ARG A 1 94 ? 2.181 -21.929 19.963 1.00 87.69 94 ARG A CA 1
ATOM 739 C C . ARG A 1 94 ? 0.915 -21.513 19.215 1.00 87.69 94 ARG A C 1
ATOM 741 O O . ARG A 1 94 ? 0.003 -20.973 19.829 1.00 87.69 94 ARG A O 1
ATOM 748 N N . ASN A 1 95 ? 0.818 -21.843 17.929 1.00 87.19 95 ASN A N 1
ATOM 749 C CA . ASN A 1 95 ? -0.331 -21.487 17.096 1.00 87.19 95 ASN A CA 1
ATOM 750 C C . ASN A 1 95 ? -1.634 -22.157 17.572 1.00 87.19 95 ASN A C 1
ATOM 752 O O . ASN A 1 95 ? -2.698 -21.547 17.486 1.00 87.19 95 ASN A O 1
ATOM 756 N N . GLN A 1 96 ? -1.568 -23.354 18.166 1.00 87.19 96 GLN A N 1
ATOM 757 C CA . G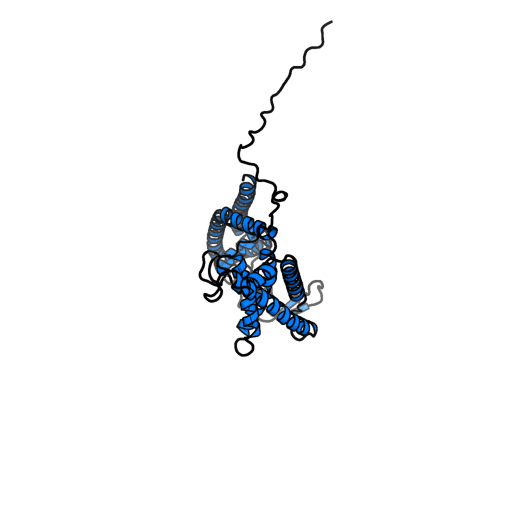LN A 1 96 ? -2.739 -23.989 18.794 1.00 87.19 96 GLN A CA 1
ATOM 758 C C . GLN A 1 96 ? -3.232 -23.218 20.029 1.00 87.19 96 GLN A C 1
ATOM 760 O O . GLN A 1 96 ? -4.433 -22.983 20.171 1.00 87.19 96 GLN A O 1
ATOM 765 N N . ILE A 1 97 ? -2.321 -22.769 20.902 1.00 90.44 97 ILE A N 1
ATOM 766 C CA . ILE A 1 97 ? -2.675 -21.925 22.057 1.00 90.44 97 ILE A CA 1
ATOM 767 C C . ILE A 1 97 ? -3.252 -20.587 21.586 1.00 90.44 97 ILE A C 1
ATOM 769 O O . ILE A 1 97 ? -4.268 -20.128 22.111 1.00 90.44 97 ILE A O 1
ATOM 773 N N . LEU A 1 98 ? -2.623 -19.970 20.584 1.00 90.06 98 LEU A N 1
ATOM 774 C CA . LEU A 1 98 ? -3.072 -18.706 20.003 1.00 90.06 98 LEU A CA 1
ATOM 775 C C . LEU A 1 98 ? -4.472 -18.837 19.386 1.00 90.06 98 LEU A C 1
ATOM 777 O O . LEU A 1 98 ? -5.287 -17.933 19.547 1.00 90.06 98 LEU A O 1
ATOM 781 N N . ALA A 1 99 ? -4.793 -19.974 18.761 1.00 86.44 99 ALA A N 1
ATOM 782 C CA . ALA A 1 99 ? -6.134 -20.245 18.247 1.00 86.44 99 ALA A CA 1
ATOM 783 C C . ALA A 1 99 ? -7.185 -20.309 19.367 1.00 86.44 99 ALA A C 1
ATOM 785 O O . ALA A 1 99 ? -8.274 -19.757 19.224 1.00 86.44 99 ALA A O 1
ATOM 786 N N . TYR A 1 100 ? -6.864 -20.918 20.513 1.00 89.69 100 TYR A N 1
ATOM 787 C CA . TYR A 1 100 ? -7.769 -20.907 21.665 1.00 89.69 100 TYR A CA 1
ATOM 788 C C . TYR A 1 100 ? -7.940 -19.495 22.248 1.00 89.69 100 TYR A C 1
ATOM 790 O O . TYR A 1 100 ? -9.060 -19.067 22.537 1.00 89.69 100 TYR A O 1
ATOM 798 N N . ALA A 1 101 ? -6.848 -18.734 22.368 1.00 91.12 101 ALA A N 1
ATOM 799 C CA . ALA A 1 101 ? -6.898 -17.341 22.807 1.00 91.12 101 ALA A CA 1
ATOM 800 C C . ALA A 1 101 ? -7.760 -16.476 21.869 1.00 91.12 101 ALA A C 1
ATOM 802 O O . ALA A 1 101 ? -8.542 -15.646 22.333 1.00 91.12 101 ALA A O 1
ATOM 803 N N . ASP A 1 102 ? -7.689 -16.716 20.558 1.00 89.62 102 ASP A N 1
ATOM 804 C CA . ASP A 1 102 ? -8.490 -16.033 19.542 1.00 89.62 102 ASP A CA 1
ATOM 805 C C . ASP A 1 102 ? -10.005 -16.242 19.728 1.00 89.62 102 ASP A C 1
ATOM 807 O O . ASP A 1 102 ? -10.797 -15.296 19.627 1.00 89.62 102 ASP A O 1
ATOM 811 N N . ILE A 1 103 ? -10.412 -17.463 20.087 1.00 90.12 103 ILE A N 1
ATOM 812 C CA . ILE A 1 103 ? -11.803 -17.793 20.432 1.00 90.12 103 ILE A CA 1
ATOM 813 C C . ILE A 1 103 ? -12.246 -16.993 21.663 1.00 90.12 103 ILE A C 1
ATOM 815 O O . ILE A 1 103 ? -13.320 -16.382 21.658 1.00 90.12 103 ILE A O 1
ATOM 819 N N . VAL A 1 104 ? -11.403 -16.935 22.700 1.00 93.12 104 VAL A N 1
ATOM 820 C CA . VAL A 1 104 ? -11.684 -16.164 23.920 1.00 93.12 104 VAL A CA 1
ATOM 821 C C . VAL A 1 104 ? -11.844 -14.678 23.593 1.00 93.12 104 VAL A C 1
ATOM 823 O O . VAL A 1 104 ? -12.864 -14.090 23.955 1.00 93.12 104 VAL A O 1
ATOM 826 N N . PHE A 1 105 ? -10.911 -14.072 22.854 1.00 92.50 105 PHE A N 1
ATOM 827 C CA . PHE A 1 105 ? -10.992 -12.657 22.475 1.00 92.50 105 PHE A CA 1
ATOM 828 C C . PHE A 1 105 ? -12.247 -12.356 21.654 1.00 92.50 105 PHE A C 1
ATOM 830 O O . PHE A 1 105 ? -12.975 -11.408 21.955 1.00 92.50 105 PHE A O 1
ATOM 837 N N . THR A 1 106 ? -12.546 -13.191 20.657 1.00 90.88 106 THR A N 1
ATOM 838 C CA . THR A 1 106 ? -13.731 -13.028 19.805 1.00 90.88 106 THR A CA 1
ATOM 839 C C . THR A 1 106 ? -15.021 -13.115 20.622 1.00 90.88 106 THR A C 1
ATOM 841 O O . THR A 1 106 ? -15.930 -12.310 20.409 1.00 90.88 106 THR A O 1
ATOM 844 N N . 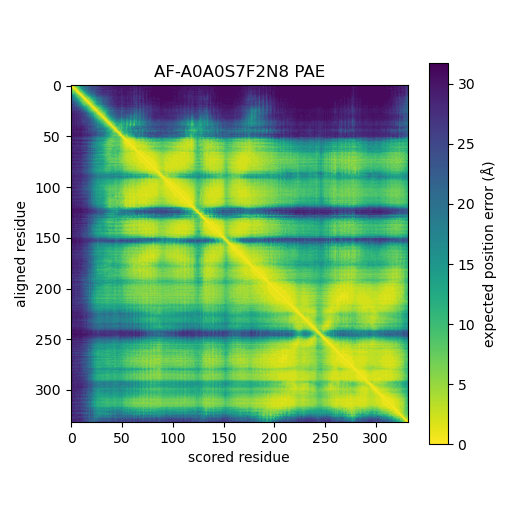SER A 1 107 ? -15.095 -14.013 21.609 1.00 92.06 107 SER A N 1
ATOM 845 C CA . SER A 1 107 ? -16.258 -14.112 22.500 1.00 92.06 107 SER A CA 1
ATOM 846 C C . SER A 1 107 ? -16.458 -12.846 23.344 1.00 92.06 107 SER A C 1
ATOM 848 O O . SER A 1 107 ? -17.560 -12.295 23.368 1.00 92.06 107 SER A O 1
ATOM 850 N N . VAL A 1 108 ? -15.390 -12.312 23.951 1.00 93.19 108 VAL A N 1
ATOM 851 C CA . VAL A 1 108 ? -15.432 -11.091 24.776 1.00 93.19 108 VAL A CA 1
ATOM 852 C C . VAL A 1 108 ? -15.895 -9.892 23.948 1.00 93.19 108 VAL A C 1
ATOM 854 O O . VAL A 1 108 ? -16.761 -9.129 24.379 1.00 93.19 108 VAL A O 1
ATOM 857 N N . PHE A 1 109 ? -15.374 -9.748 22.729 1.00 91.69 109 PHE A N 1
ATOM 858 C CA . PHE A 1 109 ? -15.757 -8.667 21.820 1.00 91.69 109 PHE A CA 1
ATOM 859 C C . PHE A 1 109 ? -17.175 -8.821 21.269 1.00 91.69 109 PHE A C 1
ATOM 861 O O . PHE A 1 109 ? -17.881 -7.830 21.090 1.00 91.69 109 PHE A O 1
ATOM 868 N N . THR A 1 110 ? -17.634 -10.052 21.059 1.00 91.38 110 THR A N 1
ATOM 869 C CA . THR A 1 110 ? -19.026 -10.313 20.679 1.00 91.38 110 THR A CA 1
ATOM 870 C C . THR A 1 110 ? -19.975 -9.882 21.796 1.00 91.38 110 THR A C 1
ATOM 872 O O . THR A 1 110 ? -20.943 -9.169 21.537 1.00 91.38 110 THR A O 1
ATOM 875 N N . ILE A 1 111 ? -19.666 -10.229 23.051 1.00 92.00 111 ILE A N 1
ATOM 876 C CA . ILE A 1 111 ? -20.454 -9.812 24.222 1.00 92.00 111 ILE A CA 1
ATOM 877 C C . ILE A 1 111 ? -20.487 -8.283 24.338 1.00 92.00 111 ILE A C 1
ATOM 879 O O . ILE A 1 111 ? -21.551 -7.702 24.546 1.00 92.00 111 ILE A O 1
ATOM 883 N N . GLU A 1 112 ? -19.347 -7.615 24.160 1.00 90.19 112 GLU A N 1
ATOM 884 C CA . GLU A 1 112 ? -19.249 -6.153 24.155 1.00 90.19 112 GLU A CA 1
ATOM 885 C C . GLU A 1 112 ? -20.182 -5.511 23.113 1.00 90.19 112 GLU A C 1
ATOM 887 O O . GLU A 1 112 ? -20.925 -4.581 23.440 1.00 90.19 112 GLU A O 1
ATOM 892 N N . ILE A 1 113 ? -20.161 -5.998 21.867 1.00 86.62 113 ILE A N 1
ATOM 893 C CA . ILE A 1 113 ? -21.013 -5.488 20.785 1.00 86.62 113 ILE A CA 1
ATOM 894 C C . ILE A 1 113 ? -22.488 -5.726 21.092 1.00 86.62 113 ILE A C 1
ATOM 896 O O . ILE A 1 113 ? -23.285 -4.798 20.969 1.00 86.62 113 ILE A O 1
ATOM 900 N N . VAL A 1 114 ? -22.854 -6.926 21.546 1.00 87.88 114 VAL A N 1
ATOM 901 C CA . VAL A 1 114 ? -24.240 -7.256 21.908 1.00 87.88 114 VAL A CA 1
ATOM 902 C C . VAL A 1 114 ? -24.739 -6.331 23.019 1.00 87.88 114 VAL A C 1
ATOM 904 O O . VAL A 1 114 ? -25.823 -5.763 22.891 1.00 87.88 114 VAL A O 1
ATOM 907 N N . LEU A 1 115 ? -23.934 -6.094 24.061 1.00 85.38 115 LEU A N 1
ATOM 908 C CA . LEU A 1 115 ? -24.260 -5.146 25.132 1.00 85.38 115 LEU A CA 1
ATOM 909 C C . LEU A 1 115 ? -24.454 -3.717 24.597 1.00 85.38 115 LEU A C 1
ATOM 911 O O . LEU A 1 115 ? -25.405 -3.036 24.975 1.00 85.38 115 LEU A O 1
ATOM 915 N N . LYS A 1 116 ? -23.595 -3.241 23.689 1.00 82.56 116 LYS A N 1
ATOM 916 C CA . LYS A 1 116 ? -23.773 -1.913 23.069 1.00 82.56 116 LYS A CA 1
ATOM 917 C C . LYS A 1 116 ? -25.031 -1.850 22.204 1.00 82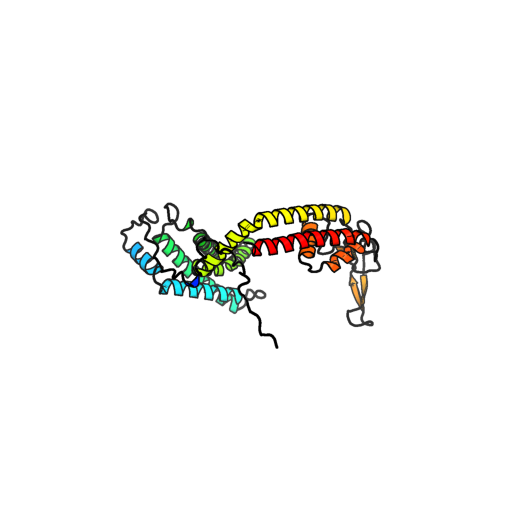.56 116 LYS A C 1
ATOM 919 O O . LYS A 1 116 ? -25.760 -0.862 22.271 1.00 82.56 116 LYS A O 1
ATOM 924 N N . MET A 1 117 ? -25.312 -2.885 21.418 1.00 81.12 117 MET A N 1
ATOM 925 C CA . MET A 1 117 ? -26.503 -2.948 20.568 1.00 81.12 117 MET A CA 1
ATOM 926 C C . MET A 1 117 ? -27.794 -2.963 21.395 1.00 81.12 117 MET A C 1
ATOM 928 O O . MET A 1 117 ? -28.773 -2.338 20.987 1.00 81.12 117 MET A O 1
ATOM 932 N N . THR A 1 118 ? -27.811 -3.613 22.565 1.00 79.75 118 THR A N 1
ATOM 933 C CA . THR A 1 118 ? -28.986 -3.615 23.457 1.00 79.75 118 THR A CA 1
ATOM 934 C C . THR A 1 118 ? -29.221 -2.270 24.149 1.00 79.75 118 THR A C 1
ATOM 936 O O . THR A 1 118 ? -30.360 -1.966 24.497 1.00 79.75 118 THR A O 1
ATOM 939 N N . VAL A 1 119 ? -28.180 -1.449 24.328 1.00 73.56 119 VAL A N 1
ATOM 940 C CA . VAL A 1 119 ? -28.274 -0.119 24.956 1.00 73.56 119 VAL A CA 1
ATOM 941 C C . VAL A 1 119 ? -28.601 0.985 23.947 1.00 73.56 119 VAL A C 1
ATOM 943 O O . VAL A 1 119 ? -29.488 1.803 24.214 1.00 73.56 119 VAL A O 1
ATOM 946 N N . TYR A 1 120 ? -27.909 1.008 22.803 1.00 68.56 120 TYR A N 1
ATOM 947 C CA . TYR A 1 120 ? -28.005 2.073 21.794 1.00 68.56 120 TYR A CA 1
ATOM 948 C C . TYR A 1 120 ? -28.969 1.759 20.635 1.00 68.56 120 TYR A C 1
ATOM 950 O O . TYR A 1 120 ? -29.360 2.662 19.901 1.00 68.56 120 TYR A O 1
ATOM 958 N N . GLY A 1 121 ? -29.391 0.500 20.475 1.00 65.12 121 GLY A N 1
ATOM 959 C CA . GLY A 1 121 ? -30.270 0.061 19.388 1.00 65.12 121 GLY A CA 1
ATOM 960 C C . GLY A 1 121 ? -29.539 -0.169 18.056 1.00 65.12 121 GLY A C 1
ATOM 961 O O . GLY A 1 121 ? -28.598 0.545 17.701 1.00 65.12 121 GLY A O 1
ATOM 962 N N . ALA A 1 122 ? -29.987 -1.184 17.309 1.00 59.38 122 ALA A N 1
ATOM 963 C CA . ALA A 1 122 ? -29.251 -1.745 16.174 1.00 59.38 122 ALA A CA 1
ATOM 964 C C . ALA A 1 122 ? -29.333 -0.942 14.858 1.00 59.38 122 ALA A C 1
ATOM 966 O O . ALA A 1 122 ? -28.285 -0.700 14.264 1.00 59.38 122 ALA A O 1
ATOM 967 N N . PHE A 1 123 ? -30.529 -0.536 14.395 1.00 54.62 123 PHE A N 1
ATOM 968 C CA . PHE A 1 123 ? -30.665 -0.021 13.017 1.00 54.62 123 PHE A CA 1
ATOM 969 C C . PHE A 1 123 ? -31.593 1.188 12.782 1.00 54.62 123 PHE A C 1
ATOM 971 O O . PHE A 1 123 ? -31.449 1.817 11.740 1.00 54.62 123 PHE A O 1
ATOM 978 N N . MET A 1 124 ? -32.523 1.554 13.680 1.00 46.81 124 MET A N 1
ATOM 979 C CA . MET A 1 124 ? -33.699 2.352 13.256 1.00 46.81 124 MET A CA 1
ATOM 980 C C . MET A 1 124 ? -33.974 3.670 14.008 1.00 46.81 124 MET A C 1
ATOM 982 O O . MET A 1 124 ? -35.066 4.215 13.885 1.00 46.81 124 MET A O 1
ATOM 986 N N . HIS A 1 125 ? -33.004 4.220 14.751 1.00 46.94 125 HIS A N 1
ATOM 987 C CA . HIS A 1 125 ? -33.176 5.492 15.481 1.00 46.94 125 HIS A CA 1
ATOM 988 C C . HIS A 1 125 ? -32.044 6.506 15.230 1.00 46.94 125 HIS A C 1
ATOM 990 O O . HIS A 1 125 ? -30.897 6.124 14.979 1.00 46.94 125 HIS A O 1
ATOM 996 N N . GLU A 1 126 ? -32.359 7.805 15.324 1.00 41.03 126 GLU A N 1
ATOM 997 C CA . GLU A 1 126 ? -31.390 8.912 15.316 1.00 41.03 126 GLU A CA 1
ATOM 998 C C . GLU A 1 126 ? -30.471 8.792 16.549 1.00 41.03 126 GLU A C 1
ATOM 1000 O O . GLU A 1 126 ? -30.853 9.127 17.664 1.00 41.03 126 GLU A O 1
ATOM 1005 N N . GLY A 1 127 ? -29.281 8.204 16.365 1.00 51.94 127 GLY A N 1
ATOM 1006 C CA . GLY A 1 127 ? -28.351 7.825 17.447 1.00 51.94 127 GLY A CA 1
ATOM 1007 C C . GLY A 1 127 ? -27.940 6.344 17.450 1.00 51.94 127 GLY A C 1
ATOM 1008 O O . GLY A 1 127 ? -27.172 5.914 18.309 1.00 51.94 127 GLY A O 1
ATOM 1009 N N . SER A 1 128 ? -28.436 5.555 16.490 1.00 57.50 128 SER A N 1
ATOM 1010 C CA . SER A 1 128 ? -28.181 4.116 16.395 1.00 57.50 128 SER A CA 1
ATOM 1011 C C . SER A 1 128 ? -26.705 3.767 16.154 1.00 57.50 128 SER A C 1
ATOM 1013 O O . SER A 1 128 ? -25.964 4.487 15.475 1.00 57.50 128 SER A O 1
ATOM 1015 N N . PHE A 1 129 ? -26.290 2.620 16.705 1.00 58.75 129 PHE A N 1
ATOM 1016 C CA . PHE A 1 129 ? -24.911 2.122 16.729 1.00 58.75 129 PHE A CA 1
ATOM 1017 C C . PHE A 1 129 ? -24.222 2.149 15.352 1.00 58.75 129 PHE A C 1
ATOM 1019 O O . PHE A 1 129 ? -23.049 2.513 15.262 1.00 58.75 129 PHE A O 1
ATOM 1026 N N . CYS A 1 130 ? -24.967 1.858 14.282 1.00 57.81 130 CYS A N 1
ATOM 1027 C CA . CYS A 1 130 ? -24.461 1.761 12.912 1.00 57.81 130 CYS A CA 1
ATOM 1028 C C . CYS A 1 130 ? -24.283 3.103 12.178 1.00 57.81 130 CYS A C 1
ATOM 1030 O O . CYS A 1 130 ? -23.857 3.094 11.032 1.00 57.81 130 CYS A O 1
ATOM 1032 N N . ARG A 1 131 ? -24.593 4.261 12.781 1.00 64.00 131 ARG A N 1
ATOM 1033 C CA . ARG A 1 131 ? -24.372 5.574 12.132 1.00 64.00 131 ARG A CA 1
ATOM 1034 C C . ARG A 1 131 ? -22.984 6.154 12.405 1.00 64.00 131 ARG A C 1
ATOM 1036 O O . ARG A 1 131 ? -22.521 7.028 11.680 1.00 64.00 131 ARG A O 1
ATOM 1043 N N . ASN A 1 132 ? -22.305 5.662 13.438 1.00 73.44 132 ASN A N 1
ATOM 1044 C CA . ASN A 1 132 ? -20.934 6.049 13.741 1.00 73.44 132 ASN A CA 1
ATOM 1045 C C . ASN A 1 132 ? -19.956 5.124 13.001 1.00 73.44 132 ASN A C 1
ATOM 1047 O O . ASN A 1 132 ? -19.865 3.945 13.341 1.00 73.44 132 ASN A O 1
ATOM 1051 N N . SER A 1 133 ? -19.188 5.656 12.042 1.00 78.44 133 SER A N 1
ATOM 1052 C CA . SER A 1 133 ? -18.227 4.889 11.225 1.00 78.44 133 SER A CA 1
ATOM 1053 C C . SER A 1 133 ? -17.249 4.058 12.062 1.00 78.44 133 SER A C 1
ATOM 1055 O O . SER A 1 133 ? -16.889 2.945 11.688 1.00 78.44 133 SER A O 1
ATOM 1057 N N . PHE A 1 134 ? -16.873 4.560 13.238 1.00 80.06 134 PHE A N 1
ATOM 1058 C CA . PHE A 1 134 ? -16.010 3.857 14.183 1.00 80.06 134 PHE A CA 1
ATOM 1059 C C . PHE A 1 134 ? -16.681 2.593 14.748 1.00 80.06 134 PHE A C 1
ATOM 1061 O O . PHE A 1 134 ? -16.076 1.525 14.776 1.00 80.06 134 PHE A O 1
ATOM 1068 N N . ASN A 1 135 ? -17.958 2.667 15.124 1.00 82.75 135 ASN A N 1
ATOM 1069 C CA . ASN A 1 135 ? -18.711 1.509 15.616 1.00 82.75 135 ASN A CA 1
ATOM 1070 C C . ASN A 1 135 ? -18.997 0.480 14.508 1.00 82.75 135 ASN A C 1
ATOM 1072 O O . ASN A 1 135 ? -19.037 -0.716 14.786 1.00 82.75 135 ASN A O 1
ATOM 1076 N N . ILE A 1 136 ? -19.145 0.923 13.253 1.00 85.12 136 ILE A N 1
ATOM 1077 C CA . ILE A 1 136 ? -19.275 0.020 12.097 1.00 85.12 136 ILE A CA 1
ATOM 1078 C C . ILE A 1 136 ? -17.993 -0.798 11.910 1.00 85.12 136 ILE A C 1
ATOM 1080 O O . ILE A 1 136 ? -18.072 -2.002 11.688 1.00 85.12 136 ILE A O 1
ATOM 1084 N N . LEU A 1 137 ? -16.813 -0.178 12.047 1.00 84.50 137 LEU A N 1
ATOM 1085 C CA . LEU A 1 137 ? -15.534 -0.896 11.984 1.00 84.50 137 LEU A CA 1
ATOM 1086 C C . LEU A 1 137 ? -15.481 -2.004 13.044 1.00 84.50 137 LEU A C 1
ATOM 1088 O O . LEU A 1 137 ? -15.139 -3.142 12.734 1.00 84.50 137 LEU A O 1
ATOM 1092 N N . ASP A 1 138 ? -15.877 -1.682 14.277 1.00 87.19 138 ASP A N 1
ATOM 1093 C CA . ASP A 1 138 ? -15.962 -2.630 15.393 1.00 87.19 138 ASP A CA 1
ATOM 1094 C C . ASP A 1 138 ? -16.872 -3.834 15.046 1.00 87.19 138 ASP A C 1
ATOM 1096 O O . ASP A 1 138 ? -16.464 -4.993 15.166 1.00 87.19 138 ASP A O 1
ATOM 1100 N N . LEU A 1 139 ? -18.060 -3.561 14.492 1.00 88.12 139 LEU A N 1
ATOM 1101 C CA . LEU A 1 139 ? -19.015 -4.579 14.039 1.00 88.12 139 LEU A CA 1
ATOM 1102 C C . LEU A 1 139 ? -18.458 -5.467 12.916 1.00 88.12 139 LEU A C 1
ATOM 1104 O O . LEU A 1 139 ? -18.613 -6.690 12.968 1.00 88.12 139 LEU A O 1
ATOM 1108 N N . ILE A 1 140 ? -17.807 -4.874 11.911 1.00 88.06 140 ILE A N 1
ATOM 1109 C CA . ILE A 1 140 ? -17.208 -5.606 10.786 1.00 88.06 140 ILE A CA 1
ATOM 1110 C C . ILE A 1 140 ? -16.142 -6.571 11.301 1.00 88.06 140 ILE A C 1
ATOM 1112 O O . ILE A 1 140 ? -16.155 -7.746 10.939 1.00 88.06 140 ILE A O 1
ATOM 1116 N N . VAL A 1 141 ? -15.252 -6.110 12.184 1.00 88.00 141 VAL A N 1
ATOM 1117 C CA . VAL A 1 141 ? -14.156 -6.932 12.717 1.00 88.00 141 VAL A CA 1
ATOM 1118 C C . VAL A 1 141 ? -14.678 -8.141 13.502 1.00 88.00 141 VAL A C 1
ATOM 1120 O O . VAL A 1 141 ? -14.165 -9.253 13.334 1.00 88.00 141 VAL A O 1
ATOM 1123 N N . VAL A 1 142 ? -15.707 -7.953 14.334 1.00 90.12 142 VAL A N 1
ATOM 1124 C CA . VAL A 1 142 ? -16.333 -9.055 15.086 1.00 90.12 142 VAL A CA 1
ATOM 1125 C C . VAL A 1 142 ? -17.053 -10.021 14.142 1.00 90.12 142 VAL A C 1
ATOM 1127 O O . VAL A 1 142 ? -16.866 -11.231 14.251 1.00 90.12 142 VAL A O 1
ATOM 1130 N N . THR A 1 143 ? -17.798 -9.507 13.162 1.00 88.75 143 THR A N 1
ATOM 1131 C CA . THR A 1 143 ? -18.529 -10.333 12.184 1.00 88.75 143 THR A CA 1
ATOM 1132 C C . THR A 1 143 ? -17.579 -11.193 11.351 1.00 88.75 143 THR A C 1
ATOM 1134 O O . THR A 1 143 ? -17.790 -12.395 11.219 1.00 88.75 143 THR A O 1
ATOM 1137 N N . VAL A 1 144 ? -16.489 -10.610 10.844 1.00 88.88 144 VAL A N 1
ATOM 1138 C CA . VAL A 1 144 ? -15.441 -11.333 10.106 1.00 88.88 144 VAL A CA 1
ATOM 1139 C C . VAL A 1 144 ? -14.800 -12.422 10.970 1.00 88.88 144 VAL A C 1
ATOM 1141 O O . VAL A 1 144 ? -14.555 -13.524 10.480 1.00 88.88 144 VAL A O 1
ATOM 1144 N N . SER A 1 145 ? -14.567 -12.147 12.258 1.00 87.31 145 SER A N 1
ATOM 1145 C CA . SER A 1 145 ? -13.993 -13.130 13.188 1.00 87.31 145 SER A CA 1
ATOM 1146 C C . SER A 1 145 ? -14.944 -14.312 13.425 1.00 87.31 145 SER A C 1
ATOM 1148 O O . SER A 1 145 ? -14.504 -15.457 13.367 1.00 87.31 145 SER A O 1
ATOM 1150 N N . LEU A 1 146 ? -16.247 -14.060 13.594 1.00 88.44 146 LEU A N 1
ATOM 1151 C CA . LEU A 1 146 ? -17.265 -15.110 13.746 1.00 88.44 146 LEU A CA 1
ATOM 1152 C C . LEU A 1 146 ? -17.446 -15.941 12.468 1.00 88.44 146 LEU A C 1
ATOM 1154 O O . LEU A 1 146 ? -17.482 -17.168 12.534 1.00 88.44 146 LEU A O 1
ATOM 1158 N N . LEU A 1 147 ? -17.500 -15.294 11.298 1.00 86.81 147 LEU A N 1
ATOM 1159 C CA . LEU A 1 147 ? -17.578 -15.989 10.007 1.00 86.81 147 LEU A CA 1
ATOM 1160 C C . LEU A 1 147 ? -16.347 -16.868 9.771 1.00 86.81 147 LEU A C 1
ATOM 1162 O O . LEU A 1 147 ? -16.476 -18.009 9.335 1.00 86.81 147 LEU A O 1
ATOM 1166 N N . SER A 1 148 ? -15.158 -16.371 10.126 1.00 82.62 148 SER A N 1
ATOM 1167 C CA . SER A 1 148 ? -13.920 -17.143 10.028 1.00 82.62 148 SER A CA 1
ATOM 1168 C C . SER A 1 148 ? -13.911 -18.389 10.916 1.00 82.62 148 SER A C 1
ATOM 1170 O O . SER A 1 148 ? -13.180 -19.316 10.584 1.00 82.62 148 SER A O 1
ATOM 1172 N N . MET A 1 149 ? -14.649 -18.399 12.030 1.00 78.44 149 MET A N 1
ATOM 1173 C CA . MET A 1 149 ? -14.771 -19.558 12.923 1.00 78.44 149 MET A CA 1
ATOM 1174 C C . MET A 1 149 ? -15.865 -20.533 12.468 1.00 78.44 149 MET A C 1
ATOM 1176 O O . MET A 1 149 ? -15.739 -21.732 12.679 1.00 78.44 149 MET A O 1
ATOM 1180 N N . GLY A 1 150 ? -16.944 -20.034 11.856 1.00 76.38 150 GLY A N 1
ATOM 1181 C CA . GLY A 1 150 ? -18.073 -20.862 11.416 1.00 76.38 150 GLY A CA 1
ATOM 1182 C C . GLY A 1 150 ? -17.875 -21.562 10.065 1.00 76.38 150 GLY A C 1
ATOM 1183 O O . GLY A 1 150 ? -18.566 -22.536 9.775 1.00 76.38 150 GLY A O 1
ATOM 1184 N N . MET A 1 151 ? -16.954 -21.084 9.224 1.00 74.00 151 MET A N 1
ATOM 1185 C CA . MET A 1 151 ? -16.735 -21.595 7.864 1.00 74.00 151 MET A CA 1
ATOM 1186 C C . MET A 1 151 ? -15.559 -22.584 7.793 1.00 74.00 151 MET A C 1
ATOM 1188 O O . MET A 1 151 ? -14.515 -22.261 7.235 1.00 74.00 151 MET A O 1
ATOM 1192 N N . GLU A 1 152 ? -15.710 -23.796 8.330 1.00 60.84 152 GLU A N 1
ATOM 1193 C CA . GLU A 1 152 ? -14.614 -24.787 8.350 1.00 60.84 152 GLU A CA 1
ATOM 1194 C C . GLU A 1 152 ? -14.581 -25.754 7.144 1.00 60.84 152 GLU A C 1
ATOM 1196 O O . GLU A 1 152 ? -13.541 -26.358 6.898 1.00 60.84 152 GLU A O 1
ATOM 1201 N N . SER A 1 153 ? -15.646 -25.902 6.339 1.00 56.59 153 SER A N 1
ATOM 1202 C CA . SER A 1 153 ? -15.749 -27.073 5.438 1.00 56.59 153 SER A CA 1
ATOM 1203 C C . SER A 1 153 ? -15.783 -26.835 3.919 1.00 56.59 153 SER A C 1
ATOM 1205 O O . SER A 1 153 ? -15.552 -27.791 3.184 1.00 56.59 153 SER A O 1
ATOM 1207 N N . SER A 1 154 ? -16.026 -25.623 3.398 1.00 58.53 154 SER A N 1
ATOM 1208 C CA . SER A 1 154 ? -16.296 -25.457 1.948 1.00 58.53 154 SER A CA 1
ATOM 1209 C C . SER A 1 154 ? -15.584 -24.306 1.221 1.00 58.53 154 SER A C 1
ATOM 1211 O O . SER A 1 154 ? -15.716 -24.204 0.003 1.00 58.53 154 SER A O 1
ATOM 1213 N N . ALA A 1 155 ? -14.789 -23.461 1.896 1.00 67.00 155 ALA A N 1
ATOM 1214 C CA . ALA A 1 155 ? -14.215 -22.257 1.271 1.00 67.00 155 ALA A CA 1
ATOM 1215 C C . ALA A 1 155 ? -12.786 -21.903 1.741 1.00 67.00 155 ALA A C 1
ATOM 1217 O O . ALA A 1 155 ? -12.551 -20.853 2.340 1.00 67.00 155 ALA A O 1
ATOM 1218 N N . ILE A 1 156 ? -11.800 -22.755 1.434 1.00 71.69 156 ILE A N 1
ATOM 1219 C CA . ILE A 1 156 ? -10.390 -22.600 1.866 1.00 71.69 156 ILE A CA 1
ATOM 1220 C C . ILE A 1 156 ? -9.787 -21.232 1.476 1.00 71.69 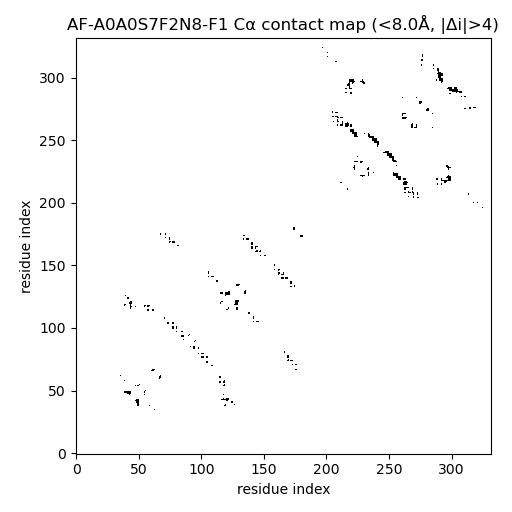156 ILE A C 1
ATOM 1222 O O . ILE A 1 156 ? -9.042 -20.641 2.258 1.00 71.69 156 ILE A O 1
ATOM 1226 N N . SER A 1 157 ? -10.099 -20.702 0.289 1.00 75.44 157 SER A N 1
ATOM 1227 C CA . SER A 1 157 ? -9.606 -19.392 -0.172 1.00 75.44 157 SER A CA 1
ATOM 1228 C C . SER A 1 157 ? -10.209 -18.224 0.615 1.00 75.44 157 SER A C 1
ATOM 1230 O O . SER A 1 157 ? -9.489 -17.306 1.004 1.00 75.44 157 SER A O 1
ATOM 1232 N N . VAL A 1 158 ? -11.509 -18.286 0.911 1.00 79.69 158 VAL A N 1
ATOM 1233 C CA . VAL A 1 158 ? -12.222 -17.258 1.683 1.00 79.69 158 VAL A CA 1
ATOM 1234 C C . VAL A 1 158 ? -11.722 -17.237 3.125 1.00 79.69 158 VAL A C 1
ATOM 1236 O O . VAL A 1 158 ? -11.426 -16.169 3.655 1.00 79.69 158 VAL A O 1
ATOM 1239 N N . VAL A 1 159 ? -11.522 -18.407 3.738 1.00 78.31 159 VAL A N 1
ATOM 1240 C CA . VAL A 1 159 ? -10.996 -18.521 5.107 1.00 78.31 159 VAL A CA 1
ATOM 1241 C C . VAL A 1 159 ? -9.611 -17.879 5.234 1.00 78.31 159 VAL A C 1
ATOM 1243 O O . VAL A 1 159 ? -9.355 -17.189 6.218 1.00 78.31 159 VAL A O 1
ATOM 1246 N N . LYS A 1 160 ? -8.728 -18.025 4.233 1.00 81.19 160 LYS A N 1
ATOM 1247 C CA . LYS A 1 160 ? -7.414 -17.353 4.232 1.00 81.19 160 LYS A CA 1
ATOM 1248 C C . LYS A 1 160 ? -7.546 -15.828 4.278 1.00 81.19 160 LYS A C 1
ATOM 1250 O O . LYS A 1 160 ? -6.873 -15.188 5.079 1.00 81.19 160 LYS A O 1
ATOM 1255 N N . ILE A 1 161 ? -8.435 -15.249 3.472 1.00 84.69 161 ILE A N 1
ATOM 1256 C CA . ILE A 1 161 ? -8.659 -13.793 3.434 1.00 84.69 161 ILE A CA 1
ATOM 1257 C C . ILE A 1 161 ? -9.286 -13.304 4.748 1.00 84.69 161 ILE A C 1
ATOM 1259 O O . ILE A 1 161 ? -8.837 -12.308 5.312 1.00 84.69 161 ILE A O 1
ATOM 1263 N N . LEU A 1 162 ? -10.275 -14.029 5.283 1.00 83.44 162 LEU A N 1
ATOM 1264 C CA . LEU A 1 162 ? -10.905 -13.697 6.567 1.00 83.44 162 LEU A CA 1
ATOM 1265 C C . LEU A 1 162 ? -9.901 -13.727 7.732 1.00 83.44 162 LEU A C 1
ATOM 1267 O O . LEU A 1 162 ? -10.012 -12.919 8.653 1.00 83.44 162 LEU A O 1
ATOM 1271 N N . ARG A 1 163 ? -8.891 -14.608 7.678 1.00 80.44 163 ARG A N 1
ATOM 1272 C CA . ARG A 1 163 ? -7.778 -14.619 8.641 1.00 80.44 163 ARG A CA 1
ATOM 1273 C C . ARG A 1 163 ? -6.915 -13.359 8.536 1.00 80.44 163 ARG A C 1
ATOM 1275 O O . ARG A 1 163 ? -6.625 -12.763 9.567 1.00 80.44 163 ARG A O 1
ATOM 1282 N N . VAL A 1 164 ? -6.588 -12.894 7.325 1.00 85.38 164 VAL A N 1
ATOM 1283 C CA . VAL A 1 164 ? -5.818 -11.647 7.117 1.00 85.38 164 VAL A CA 1
ATOM 1284 C C . VAL A 1 164 ? -6.553 -10.431 7.683 1.00 85.38 164 VAL A C 1
ATOM 1286 O O . VAL A 1 164 ? -5.944 -9.584 8.330 1.00 85.38 164 VAL A O 1
ATOM 1289 N N . LEU A 1 165 ? -7.878 -10.363 7.525 1.00 86.44 165 LEU A N 1
ATOM 1290 C CA . LEU A 1 165 ? -8.694 -9.251 8.032 1.00 86.44 165 LEU A CA 1
ATOM 1291 C C . LEU A 1 165 ? -8.670 -9.098 9.565 1.00 86.44 165 LEU A C 1
ATOM 1293 O O . LEU A 1 165 ? -9.043 -8.043 10.081 1.00 86.44 165 LEU A O 1
ATOM 1297 N N . ARG A 1 166 ? -8.184 -10.093 10.318 1.00 85.19 166 ARG A N 1
ATOM 1298 C CA . ARG A 1 166 ? -7.978 -9.981 11.774 1.00 85.19 166 ARG A CA 1
ATOM 1299 C C . ARG A 1 166 ? -6.932 -8.918 12.137 1.00 85.19 166 ARG A C 1
ATOM 1301 O O . ARG A 1 166 ? -6.987 -8.390 13.247 1.00 85.19 166 ARG A O 1
ATOM 1308 N N . VAL A 1 167 ? -6.072 -8.513 11.191 1.00 88.75 167 VAL A N 1
ATOM 1309 C CA . VAL A 1 167 ? -5.137 -7.376 11.329 1.00 88.75 167 VAL A CA 1
ATOM 1310 C C . VAL A 1 167 ? -5.836 -6.041 11.596 1.00 88.75 167 VAL A C 1
ATOM 1312 O O . VAL A 1 167 ? -5.208 -5.090 12.045 1.00 88.75 167 VAL A O 1
ATOM 1315 N N . LEU A 1 168 ? -7.151 -5.959 11.375 1.00 88.75 168 LEU A N 1
ATOM 1316 C CA . LEU A 1 168 ? -7.948 -4.767 11.657 1.00 88.75 168 LEU A CA 1
ATOM 1317 C C . LEU A 1 168 ? -8.324 -4.627 13.144 1.00 88.75 168 LEU A C 1
ATOM 1319 O O . LEU A 1 168 ? -8.763 -3.558 13.562 1.00 88.75 168 LEU A O 1
ATOM 1323 N N . ARG A 1 169 ? -8.152 -5.665 13.978 1.00 86.69 169 ARG A N 1
ATOM 1324 C CA . ARG A 1 169 ? -8.501 -5.628 15.416 1.00 86.69 169 ARG A CA 1
ATOM 1325 C C . ARG A 1 169 ? -7.827 -4.507 16.215 1.00 86.69 169 ARG A C 1
ATOM 1327 O O . ARG A 1 169 ? -8.543 -3.876 16.997 1.00 86.69 169 ARG A O 1
ATOM 1334 N N . PRO A 1 170 ? -6.532 -4.190 16.024 1.00 88.88 170 PRO A N 1
ATOM 1335 C CA . PRO A 1 170 ? -5.888 -3.068 16.704 1.00 88.88 170 PRO A CA 1
ATOM 1336 C C . PRO A 1 170 ? -6.554 -1.719 16.398 1.00 88.88 170 PRO A C 1
ATOM 1338 O O . PRO A 1 170 ? -6.574 -0.841 17.258 1.00 88.88 170 PRO A O 1
ATOM 1341 N N . LEU A 1 171 ? -7.190 -1.553 15.228 1.00 87.69 171 LEU A N 1
ATOM 1342 C CA . LEU A 1 171 ? -7.903 -0.315 14.877 1.00 87.69 171 LEU A CA 1
ATOM 1343 C C . LEU A 1 171 ? -9.071 -0.024 15.829 1.00 87.69 171 LEU A C 1
ATOM 1345 O O . LEU A 1 171 ? -9.445 1.133 16.011 1.00 87.69 171 LEU A O 1
ATOM 1349 N N . ARG A 1 172 ? -9.610 -1.039 16.519 1.00 86.56 172 ARG A N 1
ATOM 1350 C CA . ARG A 1 172 ? -10.644 -0.858 17.553 1.00 86.56 172 ARG A CA 1
ATOM 1351 C C . ARG A 1 172 ? -10.137 -0.035 18.741 1.00 86.56 172 ARG A C 1
ATOM 1353 O O . ARG A 1 172 ? -10.944 0.607 19.411 1.00 86.56 172 ARG A O 1
ATOM 1360 N N . ALA A 1 173 ? -8.823 0.020 18.982 1.00 86.94 173 ALA A N 1
ATOM 1361 C CA . ALA A 1 173 ? -8.236 0.888 20.005 1.00 86.94 173 ALA A CA 1
ATOM 1362 C C . ALA A 1 173 ? -8.480 2.379 19.703 1.00 86.94 173 ALA A C 1
ATOM 1364 O O . ALA A 1 173 ? -8.744 3.155 20.624 1.00 86.94 173 ALA A O 1
ATOM 1365 N N . ILE A 1 174 ? -8.506 2.773 18.422 1.00 86.00 174 ILE A N 1
ATOM 1366 C CA . ILE A 1 174 ? -8.832 4.143 17.983 1.00 86.00 174 ILE A CA 1
ATOM 1367 C C . ILE A 1 174 ? -10.247 4.515 18.438 1.00 86.00 174 ILE A C 1
ATOM 1369 O O . ILE A 1 174 ? -10.494 5.629 18.891 1.00 86.00 174 ILE A O 1
ATOM 1373 N N . ASN A 1 175 ? -11.184 3.563 18.415 1.00 80.50 175 ASN A N 1
ATOM 1374 C CA . ASN A 1 175 ? -12.556 3.803 18.862 1.00 80.50 175 ASN A CA 1
ATOM 1375 C C . ASN A 1 175 ? -12.660 4.102 20.361 1.00 80.50 175 ASN A C 1
ATOM 1377 O O . ASN A 1 175 ? -13.659 4.685 20.796 1.00 80.50 175 ASN A O 1
ATOM 1381 N N . ARG A 1 176 ? -11.656 3.699 21.143 1.00 81.81 176 ARG A N 1
ATOM 1382 C CA . ARG A 1 176 ? -11.613 3.851 22.600 1.00 81.81 176 ARG A CA 1
ATOM 1383 C C . ARG A 1 176 ? -10.782 5.053 23.033 1.00 81.81 176 ARG A C 1
ATOM 1385 O O . ARG A 1 176 ? -11.203 5.778 23.929 1.00 81.81 176 ARG A O 1
ATOM 1392 N N . ALA A 1 177 ? -9.672 5.325 22.356 1.00 83.62 177 ALA A N 1
ATOM 1393 C CA . ALA A 1 177 ? -8.819 6.469 22.649 1.00 83.62 177 ALA A CA 1
ATOM 1394 C C . ALA A 1 177 ? -9.321 7.743 21.945 1.00 83.62 177 ALA A C 1
ATOM 1396 O O . ALA A 1 177 ? -9.138 7.918 20.739 1.00 83.62 177 ALA A O 1
ATOM 1397 N N . LYS A 1 178 ? -9.912 8.677 22.707 1.00 80.06 178 LYS A N 1
ATOM 1398 C CA . LYS A 1 178 ? -10.403 9.967 22.177 1.00 80.06 178 LYS A CA 1
ATOM 1399 C C . LYS A 1 178 ? -9.302 10.766 21.460 1.00 80.06 178 LYS A C 1
ATOM 1401 O O . LYS A 1 178 ? -9.561 11.330 20.402 1.00 80.06 178 LYS A O 1
ATOM 1406 N N . GLY A 1 179 ? -8.070 10.742 21.981 1.00 82.19 179 GLY A N 1
ATOM 1407 C CA . GLY A 1 179 ? -6.916 11.388 21.345 1.00 82.19 179 GLY A CA 1
ATOM 1408 C C . GLY A 1 179 ? -6.625 10.850 19.938 1.00 82.19 179 GLY A C 1
ATOM 1409 O O . GLY A 1 179 ? -6.466 11.634 19.007 1.00 82.19 179 GLY A O 1
ATOM 1410 N N . LEU A 1 180 ? -6.660 9.524 19.745 1.00 84.56 180 LEU A N 1
ATOM 1411 C CA . LEU A 1 180 ? -6.428 8.909 18.430 1.00 84.56 180 LEU A CA 1
ATOM 1412 C C . LEU A 1 180 ? -7.536 9.248 17.424 1.00 84.56 180 LEU A C 1
ATOM 1414 O O . LEU A 1 180 ? -7.243 9.436 16.245 1.00 84.56 180 LEU A O 1
ATOM 1418 N N . LYS A 1 181 ? -8.796 9.382 17.868 1.00 83.50 181 LYS A N 1
ATOM 1419 C CA . LYS A 1 181 ? -9.896 9.818 16.986 1.00 83.50 181 LYS A CA 1
ATOM 1420 C C . LYS A 1 181 ? -9.655 11.204 16.413 1.00 83.50 181 LYS A C 1
ATOM 1422 O O . LYS A 1 181 ? -9.867 11.400 15.219 1.00 83.50 181 LYS A O 1
ATOM 1427 N N . HIS A 1 182 ? -9.203 12.140 17.246 1.00 83.62 182 HIS A N 1
ATOM 1428 C CA . HIS A 1 182 ? -8.883 13.485 16.782 1.00 83.62 182 HIS A CA 1
ATOM 1429 C C . HIS A 1 182 ? -7.749 13.464 15.761 1.00 83.62 182 HIS A C 1
ATOM 1431 O O . HIS A 1 182 ? -7.883 14.079 14.709 1.00 83.62 182 HIS A O 1
ATOM 1437 N N . VAL A 1 183 ? -6.687 12.693 16.011 1.00 89.44 183 VAL A N 1
ATOM 1438 C CA . VAL A 1 183 ? -5.580 12.546 15.053 1.00 89.44 183 VAL A CA 1
ATOM 1439 C C . VAL A 1 183 ? -6.082 12.014 13.707 1.00 89.44 183 VAL A C 1
ATOM 1441 O O . VAL A 1 183 ? -5.809 12.614 12.671 1.00 89.44 183 VAL A O 1
ATOM 1444 N N . VAL A 1 184 ? -6.880 10.942 13.705 1.00 88.19 184 VAL A N 1
ATOM 1445 C CA . VAL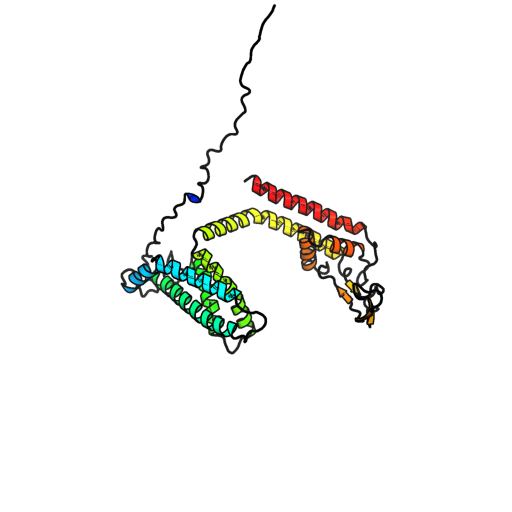 A 1 184 ? -7.450 10.368 12.472 1.00 88.19 184 VAL A CA 1
ATOM 1446 C C . VAL A 1 184 ? -8.368 11.363 11.755 1.00 88.19 184 VAL A C 1
ATOM 1448 O O . VAL A 1 184 ? -8.337 11.463 10.529 1.00 88.19 184 VAL A O 1
ATOM 1451 N N . GLN A 1 185 ? -9.162 12.140 12.492 1.00 85.44 185 GLN A N 1
ATOM 1452 C CA . GLN A 1 185 ? -10.004 13.181 11.907 1.00 85.44 185 GLN A CA 1
ATOM 1453 C C . GLN A 1 185 ? -9.169 14.286 11.249 1.00 85.44 185 GLN A C 1
ATOM 1455 O O . GLN A 1 185 ? -9.485 14.689 10.130 1.00 85.44 185 GLN A O 1
ATOM 1460 N N . CYS A 1 186 ? -8.088 14.734 11.891 1.00 86.88 186 CYS A N 1
ATOM 1461 C CA . CYS A 1 186 ? -7.153 15.693 11.303 1.00 86.88 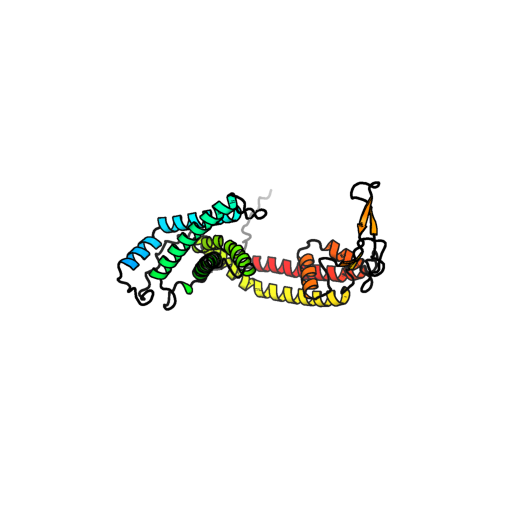186 CYS A CA 1
ATOM 1462 C C . CYS A 1 186 ? -6.532 15.148 10.009 1.00 86.88 186 CYS A C 1
ATOM 1464 O O . CYS A 1 186 ? -6.456 15.874 9.020 1.00 86.88 186 CYS A O 1
ATOM 1466 N N . VAL A 1 187 ? -6.176 13.857 9.971 1.00 89.88 187 VAL A N 1
ATOM 1467 C CA . VAL A 1 187 ? -5.688 13.193 8.749 1.00 89.88 187 VAL A CA 1
ATOM 1468 C C . VAL A 1 187 ? -6.742 13.232 7.639 1.00 89.88 187 VAL A C 1
ATOM 1470 O O . VAL A 1 187 ? -6.424 13.601 6.512 1.00 89.88 187 VAL A O 1
ATOM 1473 N N . PHE A 1 188 ? -8.010 12.927 7.930 1.00 87.25 188 PHE A N 1
ATOM 1474 C CA . PHE A 1 188 ? -9.076 13.012 6.922 1.00 87.25 188 PHE A CA 1
ATOM 1475 C C . PHE A 1 188 ? -9.309 14.435 6.404 1.00 87.25 188 PHE A C 1
ATOM 1477 O O . PHE A 1 188 ? -9.607 14.613 5.221 1.00 87.25 188 PHE A O 1
ATOM 1484 N N . VAL A 1 189 ? -9.171 15.446 7.264 1.00 86.94 189 VAL A N 1
ATOM 1485 C CA . VAL A 1 189 ? -9.233 16.854 6.848 1.00 86.94 189 VAL A CA 1
ATOM 1486 C C . VAL A 1 189 ? -8.067 17.180 5.911 1.00 86.94 189 VAL A C 1
ATOM 1488 O O . VAL A 1 189 ? -8.302 17.734 4.838 1.00 86.94 189 VAL A O 1
ATOM 1491 N N . ALA A 1 190 ? -6.848 16.755 6.251 1.00 86.31 190 ALA A N 1
ATOM 1492 C CA . ALA A 1 190 ? -5.659 16.955 5.422 1.00 86.31 190 ALA A CA 1
ATOM 1493 C C . ALA A 1 190 ? -5.747 16.236 4.060 1.00 86.31 190 ALA A C 1
ATOM 1495 O O . ALA A 1 190 ? -5.354 16.782 3.032 1.00 86.31 190 ALA A O 1
ATOM 1496 N N . ILE A 1 191 ? -6.321 15.029 4.010 1.00 86.69 191 ILE A N 1
ATOM 1497 C CA . ILE A 1 191 ? -6.516 14.298 2.745 1.00 86.69 191 ILE A CA 1
ATOM 1498 C C . ILE A 1 191 ? -7.427 15.088 1.797 1.00 86.69 191 ILE A C 1
ATOM 1500 O O . ILE A 1 191 ? -7.140 15.187 0.604 1.00 86.69 191 ILE A O 1
ATOM 1504 N N . LYS A 1 192 ? -8.506 15.693 2.313 1.00 82.44 192 LYS A N 1
ATOM 1505 C CA . LYS A 1 192 ? -9.416 16.505 1.490 1.00 82.44 192 LYS A CA 1
ATOM 1506 C C . LYS A 1 192 ? -8.740 17.759 0.937 1.00 82.44 192 LYS A C 1
ATOM 1508 O O . LYS A 1 192 ? -9.053 18.153 -0.181 1.00 82.44 192 LYS A O 1
ATOM 1513 N N . THR A 1 193 ? -7.821 18.376 1.681 1.00 81.44 193 THR A N 1
ATOM 1514 C CA . THR A 1 193 ? -7.098 19.566 1.206 1.00 81.44 193 THR A CA 1
ATOM 1515 C C . THR A 1 193 ? -6.015 19.223 0.183 1.00 81.44 193 THR A C 1
ATOM 1517 O O . THR A 1 193 ? -5.812 19.989 -0.755 1.00 81.44 193 THR A O 1
ATOM 1520 N N . ILE A 1 194 ? -5.359 18.067 0.318 1.00 86.75 194 ILE A N 1
ATOM 1521 C CA . ILE A 1 194 ? -4.273 17.619 -0.572 1.00 86.75 194 ILE A CA 1
ATOM 1522 C C . ILE A 1 194 ? -4.808 16.953 -1.859 1.00 86.75 194 ILE A C 1
ATOM 1524 O O . ILE A 1 194 ? -4.097 16.875 -2.861 1.00 86.75 194 ILE A O 1
ATOM 1528 N N . GLY A 1 195 ? -6.074 16.519 -1.879 1.00 85.69 195 GLY A N 1
ATOM 1529 C CA . GLY A 1 195 ? -6.664 15.759 -2.990 1.00 85.69 195 GLY A CA 1
ATOM 1530 C C . GLY A 1 195 ? -6.511 16.400 -4.376 1.00 85.69 195 GLY A C 1
ATOM 1531 O O . GLY A 1 195 ? -6.173 15.702 -5.330 1.00 85.69 195 GLY A O 1
ATOM 1532 N N . ASN A 1 196 ? -6.673 17.724 -4.490 1.00 85.62 196 ASN A N 1
ATOM 1533 C CA . ASN A 1 196 ? -6.528 18.431 -5.772 1.00 85.62 196 ASN A CA 1
ATOM 1534 C C . ASN A 1 196 ? -5.111 18.314 -6.343 1.00 85.62 196 ASN A C 1
ATOM 1536 O O . ASN A 1 196 ? -4.929 18.104 -7.538 1.00 85.62 196 ASN A O 1
ATOM 1540 N N . ILE A 1 197 ? -4.109 18.427 -5.477 1.00 86.56 197 ILE A N 1
ATOM 1541 C CA . ILE A 1 197 ? -2.703 18.331 -5.859 1.00 86.56 197 ILE A CA 1
ATOM 1542 C C . ILE A 1 197 ? -2.390 16.907 -6.325 1.00 86.56 197 ILE A C 1
ATOM 1544 O O . ILE A 1 197 ? -1.798 16.722 -7.384 1.00 86.56 197 ILE A O 1
ATOM 1548 N N . VAL A 1 198 ? -2.831 15.897 -5.566 1.00 87.44 198 VAL A N 1
ATOM 1549 C CA . VAL A 1 198 ? -2.624 14.482 -5.918 1.00 87.44 198 VAL A CA 1
ATOM 1550 C C . VAL A 1 198 ? -3.248 14.155 -7.272 1.00 87.44 198 VAL A C 1
ATOM 1552 O O . VAL A 1 198 ? -2.620 13.469 -8.074 1.00 87.44 198 VAL A O 1
ATOM 1555 N N . LEU A 1 199 ? -4.443 14.680 -7.559 1.00 90.06 199 LEU A N 1
ATOM 1556 C CA . LEU A 1 199 ? -5.111 14.482 -8.845 1.00 90.06 199 LEU A CA 1
ATOM 1557 C C . LEU A 1 199 ? -4.299 15.063 -10.013 1.00 90.06 199 LEU A C 1
ATOM 1559 O O . LEU A 1 199 ? -4.105 14.383 -11.020 1.00 90.06 199 LEU A O 1
ATOM 1563 N N . VAL A 1 200 ? -3.792 16.292 -9.874 1.00 90.00 200 VAL A N 1
ATOM 1564 C CA . VAL A 1 200 ? -2.959 16.936 -10.905 1.00 90.00 200 VAL A CA 1
ATOM 1565 C C . VAL A 1 200 ? -1.659 16.156 -11.121 1.00 90.00 200 VAL A C 1
ATOM 1567 O O . VAL A 1 200 ? -1.300 15.868 -12.263 1.00 90.00 200 VAL A O 1
ATOM 1570 N N . THR A 1 201 ? -0.987 15.741 -10.044 1.00 89.00 201 THR A N 1
ATOM 1571 C CA . THR A 1 201 ? 0.243 14.938 -10.127 1.00 89.00 201 THR A CA 1
ATOM 1572 C C . THR A 1 201 ? -0.008 13.568 -10.761 1.00 89.00 201 THR A C 1
ATOM 1574 O O . THR A 1 201 ? 0.802 13.107 -11.565 1.00 89.00 201 THR A O 1
ATOM 1577 N N . MET A 1 202 ? -1.135 12.916 -10.458 1.00 91.38 202 MET A N 1
ATOM 1578 C CA . MET A 1 202 ? -1.514 11.644 -11.082 1.00 91.38 202 MET A CA 1
ATOM 1579 C C . MET A 1 202 ? -1.755 11.806 -12.589 1.00 91.38 202 MET A C 1
ATOM 1581 O O . MET A 1 202 ? -1.298 10.969 -13.365 1.00 91.38 202 MET A O 1
ATOM 1585 N N . LEU A 1 203 ? -2.427 12.882 -13.012 1.00 93.62 203 LEU A N 1
ATOM 1586 C CA . LEU A 1 203 ? -2.661 13.178 -14.428 1.00 93.62 203 LEU A CA 1
ATOM 1587 C C . LEU A 1 203 ? -1.344 13.423 -15.172 1.00 93.62 203 LEU A C 1
ATOM 1589 O O . LEU A 1 203 ? -1.144 12.880 -16.258 1.00 93.62 203 LEU A O 1
ATOM 1593 N N . LEU A 1 204 ? -0.421 14.178 -14.571 1.00 92.69 204 LEU A N 1
ATOM 1594 C CA . LEU A 1 204 ? 0.911 14.389 -15.136 1.00 92.69 204 LEU A CA 1
ATOM 1595 C C . LEU A 1 204 ? 1.681 13.065 -15.257 1.00 92.69 204 LEU A C 1
ATOM 1597 O O . LEU A 1 204 ? 2.252 12.784 -16.310 1.00 92.69 204 LEU A O 1
ATOM 1601 N N . ASN A 1 205 ? 1.654 12.224 -14.217 1.00 94.50 205 ASN A N 1
ATOM 1602 C CA . ASN A 1 205 ? 2.274 10.898 -14.248 1.00 94.50 205 ASN A CA 1
ATOM 1603 C C . ASN A 1 205 ? 1.674 10.034 -15.372 1.00 94.50 205 ASN A C 1
ATOM 1605 O O . ASN A 1 205 ? 2.411 9.444 -16.155 1.00 94.50 205 ASN A O 1
ATOM 1609 N N . PHE A 1 206 ? 0.350 10.036 -15.533 1.00 96.56 206 PHE A N 1
ATOM 1610 C CA . PHE A 1 206 ? -0.320 9.333 -16.628 1.00 96.56 206 PHE A CA 1
ATOM 1611 C C . PHE A 1 206 ? 0.145 9.812 -18.015 1.00 96.56 206 PHE A C 1
ATOM 1613 O O . PHE A 1 206 ? 0.445 8.987 -18.877 1.00 96.56 206 PHE A O 1
ATOM 1620 N N . MET A 1 207 ? 0.266 11.127 -18.234 1.00 96.44 207 MET A N 1
ATOM 1621 C CA . MET A 1 207 ? 0.771 11.671 -19.503 1.00 96.44 207 MET A CA 1
ATOM 1622 C C . MET A 1 207 ? 2.202 11.203 -19.799 1.00 96.44 207 MET A C 1
ATOM 1624 O O . MET A 1 207 ? 2.476 10.723 -20.900 1.00 96.44 207 MET A O 1
ATOM 1628 N N . PHE A 1 208 ? 3.102 11.287 -18.814 1.00 96.44 208 PHE A N 1
ATOM 1629 C CA . PHE A 1 208 ? 4.482 10.814 -18.964 1.00 96.44 208 PHE A CA 1
ATOM 1630 C C . PHE A 1 208 ? 4.559 9.296 -19.138 1.00 96.44 208 PHE A C 1
ATOM 1632 O O . PHE A 1 208 ? 5.394 8.824 -19.904 1.00 96.44 208 PHE A O 1
ATOM 1639 N N . ALA A 1 209 ? 3.679 8.528 -18.496 1.00 97.44 209 ALA A N 1
ATOM 1640 C CA . ALA A 1 209 ? 3.607 7.084 -18.679 1.00 97.44 209 ALA A CA 1
ATOM 1641 C C . ALA A 1 209 ? 3.204 6.728 -20.116 1.00 97.44 209 ALA A C 1
ATOM 1643 O O . ALA A 1 209 ? 3.832 5.864 -20.718 1.00 97.44 209 ALA A O 1
ATOM 1644 N N . CYS A 1 210 ? 2.226 7.426 -20.703 1.00 97.19 210 CYS A N 1
ATOM 1645 C CA . CYS A 1 210 ? 1.850 7.246 -22.109 1.00 97.19 210 CYS A CA 1
ATOM 1646 C C . CYS A 1 210 ? 3.014 7.545 -23.068 1.00 97.19 210 CYS A C 1
ATOM 1648 O O . CYS A 1 210 ? 3.236 6.783 -24.008 1.00 97.19 210 CYS A O 1
ATOM 1650 N N . ILE A 1 211 ? 3.781 8.611 -22.813 1.00 96.75 211 ILE A N 1
ATOM 1651 C CA . ILE A 1 211 ? 4.991 8.934 -23.589 1.00 96.75 211 ILE A CA 1
ATOM 1652 C C . ILE A 1 211 ? 6.055 7.842 -23.397 1.00 96.75 211 ILE A C 1
ATOM 1654 O O . ILE A 1 211 ? 6.615 7.346 -24.370 1.00 96.75 211 ILE A O 1
ATOM 1658 N N . GLY A 1 212 ? 6.297 7.416 -22.156 1.00 95.69 212 GLY A N 1
ATOM 1659 C CA . GLY A 1 212 ? 7.263 6.369 -21.826 1.00 95.69 212 GLY A CA 1
ATOM 1660 C C . GLY A 1 212 ? 6.939 5.032 -22.494 1.00 95.69 212 GLY A C 1
ATOM 1661 O O . GLY A 1 212 ? 7.843 4.378 -23.005 1.00 95.69 212 GLY A O 1
ATOM 1662 N N . VAL A 1 213 ? 5.658 4.657 -22.578 1.00 96.19 213 VAL A N 1
ATOM 1663 C CA . VAL A 1 213 ? 5.221 3.459 -23.315 1.00 96.19 213 VAL A CA 1
ATOM 1664 C C . VAL A 1 213 ? 5.577 3.574 -24.794 1.00 96.19 213 VAL A C 1
ATOM 1666 O O . VAL A 1 213 ? 6.129 2.640 -25.362 1.00 96.19 213 VAL A O 1
ATOM 1669 N N . GLN A 1 214 ? 5.344 4.726 -25.425 1.00 94.38 214 GLN A N 1
ATOM 1670 C CA . GLN A 1 214 ? 5.712 4.908 -26.834 1.00 94.38 214 GLN A CA 1
ATOM 1671 C C . GLN A 1 214 ? 7.233 4.862 -27.060 1.00 94.38 214 GLN A C 1
ATOM 1673 O O . GLN A 1 214 ? 7.683 4.402 -28.106 1.00 94.38 214 GLN A O 1
ATOM 1678 N N . LEU A 1 215 ? 8.036 5.301 -26.087 1.00 92.88 215 LEU A N 1
ATOM 1679 C CA . LEU A 1 215 ? 9.497 5.318 -26.200 1.00 92.88 215 LEU A CA 1
ATOM 1680 C C . LEU A 1 215 ? 10.149 3.958 -25.907 1.00 92.88 215 LEU A C 1
ATOM 1682 O O . LEU A 1 215 ? 11.109 3.579 -26.588 1.00 92.88 215 LEU A O 1
ATOM 1686 N N . PHE A 1 216 ? 9.653 3.226 -24.906 1.00 94.19 216 PHE A N 1
ATOM 1687 C CA . PHE A 1 216 ? 10.378 2.116 -24.276 1.00 94.19 216 PHE A CA 1
ATOM 1688 C C . PHE A 1 216 ? 9.656 0.758 -24.296 1.00 94.19 216 PHE A C 1
ATOM 1690 O O . PHE A 1 216 ? 10.233 -0.222 -23.818 1.00 94.19 216 PHE A O 1
ATOM 1697 N N . LYS A 1 217 ? 8.435 0.664 -24.837 1.00 93.75 217 LYS A N 1
ATOM 1698 C CA . LYS A 1 217 ? 7.687 -0.603 -24.925 1.00 93.75 217 LYS A CA 1
ATOM 1699 C C . LYS A 1 217 ? 8.511 -1.698 -25.606 1.00 93.75 217 LYS A C 1
ATOM 1701 O O . LYS A 1 217 ? 9.010 -1.493 -26.706 1.00 93.75 217 LYS A O 1
ATOM 1706 N N . GLY A 1 218 ? 8.642 -2.855 -24.955 1.00 90.12 218 GLY A N 1
ATOM 1707 C CA . GLY A 1 218 ? 9.341 -4.026 -25.495 1.00 90.12 218 GLY A CA 1
ATOM 1708 C C . GLY A 1 218 ? 10.872 -3.937 -25.502 1.00 90.12 218 GLY A C 1
ATOM 1709 O O . GLY A 1 218 ? 11.523 -4.855 -25.989 1.00 90.12 218 GLY A O 1
ATOM 1710 N N . LYS A 1 219 ? 11.474 -2.870 -24.954 1.00 91.19 219 LYS A N 1
ATOM 1711 C CA . LYS A 1 219 ? 12.932 -2.620 -25.048 1.00 91.19 219 LYS A CA 1
ATOM 1712 C C . LYS A 1 219 ? 13.706 -2.908 -23.756 1.00 91.19 219 LYS A C 1
ATOM 1714 O O . LYS A 1 219 ? 14.916 -2.697 -23.683 1.00 91.19 219 LYS A O 1
ATOM 1719 N N . PHE A 1 220 ? 13.004 -3.317 -22.697 1.00 92.44 220 PHE A N 1
ATOM 1720 C CA . PHE A 1 220 ? 13.569 -3.537 -21.355 1.00 92.44 220 PHE A CA 1
ATOM 1721 C C . PHE A 1 220 ? 13.852 -5.012 -21.052 1.00 92.44 220 PHE A C 1
ATOM 1723 O O . PHE A 1 220 ? 14.301 -5.350 -19.954 1.00 92.44 220 PHE A O 1
ATOM 1730 N N . SER A 1 221 ? 13.660 -5.881 -22.040 1.00 91.69 221 SER A N 1
ATOM 1731 C CA . SER A 1 221 ? 14.022 -7.288 -21.944 1.00 91.69 221 SER A CA 1
ATOM 1732 C C . SER A 1 221 ? 15.530 -7.487 -22.098 1.00 91.69 221 SER A C 1
ATOM 1734 O O . SER A 1 221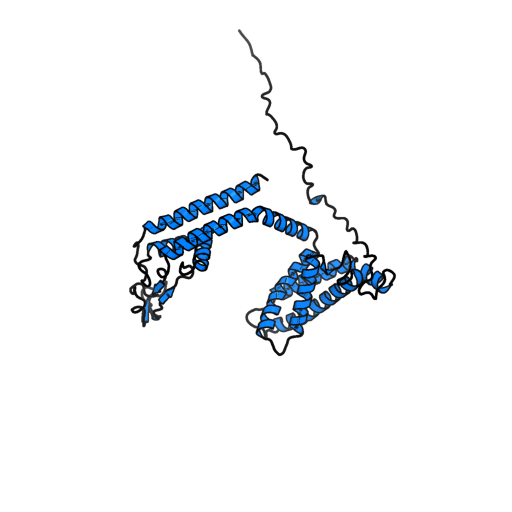 ? 16.208 -6.759 -22.826 1.00 91.69 221 SER A O 1
ATOM 1736 N N . SER A 1 222 ? 16.091 -8.436 -21.355 1.00 91.19 222 SER A N 1
ATOM 1737 C CA . SER A 1 222 ? 17.507 -8.820 -21.416 1.00 91.19 222 SER A CA 1
ATOM 1738 C C . SER A 1 222 ? 17.665 -10.317 -21.226 1.00 91.19 222 SER A C 1
ATOM 1740 O O . SER A 1 222 ? 16.933 -10.940 -20.456 1.00 91.19 222 SER A O 1
ATOM 1742 N N . CYS A 1 223 ? 18.688 -10.878 -21.864 1.00 91.44 223 CYS A N 1
ATOM 1743 C CA . CYS A 1 223 ? 19.167 -12.207 -21.531 1.00 91.44 223 CYS A CA 1
ATOM 1744 C C . CYS A 1 223 ? 19.996 -12.167 -20.238 1.00 91.44 223 CYS A C 1
ATOM 1746 O O . CYS A 1 223 ? 20.680 -11.186 -19.953 1.00 91.44 223 CYS A O 1
ATOM 1748 N N . THR A 1 224 ? 19.983 -13.256 -19.469 1.00 89.88 224 THR A N 1
ATOM 1749 C CA . THR A 1 224 ? 20.896 -13.440 -18.323 1.00 89.88 224 THR A CA 1
ATOM 1750 C C . THR A 1 224 ? 22.374 -13.504 -18.729 1.00 89.88 224 THR A C 1
ATOM 1752 O O . THR A 1 224 ? 23.251 -13.267 -17.899 1.00 89.88 224 THR A O 1
ATOM 1755 N N . ASP A 1 225 ? 22.648 -13.854 -19.988 1.00 88.00 225 ASP A N 1
ATOM 1756 C CA . ASP A 1 225 ? 23.977 -13.844 -20.598 1.00 88.00 225 ASP A CA 1
ATOM 1757 C C . ASP A 1 225 ? 24.160 -12.538 -21.400 1.00 88.00 225 ASP A C 1
ATOM 1759 O O . ASP A 1 225 ? 23.441 -12.341 -22.382 1.00 88.00 225 ASP A O 1
ATOM 1763 N N . PRO A 1 226 ? 25.111 -11.656 -21.030 1.00 83.00 226 PRO A N 1
ATOM 1764 C CA . PRO A 1 226 ? 25.308 -10.367 -21.696 1.00 83.00 226 PRO A CA 1
ATOM 1765 C C . PRO A 1 226 ? 25.823 -10.495 -23.136 1.00 83.00 226 PRO A C 1
ATOM 1767 O O . PRO A 1 226 ? 25.793 -9.522 -23.881 1.00 83.00 226 PRO A O 1
ATOM 1770 N N . THR A 1 227 ? 26.303 -11.674 -23.547 1.00 85.81 227 THR A N 1
ATOM 1771 C CA . THR A 1 227 ? 26.783 -11.895 -24.920 1.00 85.81 227 THR A CA 1
ATOM 1772 C C . THR A 1 227 ? 25.649 -12.066 -25.928 1.00 85.81 227 THR A C 1
ATOM 1774 O O . THR A 1 227 ? 25.885 -11.954 -27.131 1.00 85.81 227 THR A O 1
ATOM 1777 N N . LYS A 1 228 ? 24.428 -12.366 -25.461 1.00 88.75 228 LYS A N 1
ATOM 1778 C CA . LYS A 1 228 ? 23.266 -12.648 -26.309 1.00 88.75 228 LYS A CA 1
ATOM 1779 C C . LYS A 1 228 ? 22.269 -11.504 -26.265 1.00 88.75 228 LYS A C 1
ATOM 1781 O O . LYS A 1 228 ? 21.744 -11.160 -25.209 1.00 88.75 228 LYS A O 1
ATOM 1786 N N . VAL A 1 229 ? 21.988 -10.951 -27.442 1.00 87.50 229 VAL A N 1
ATOM 1787 C CA . VAL A 1 229 ? 21.116 -9.782 -27.614 1.00 87.50 229 VAL A CA 1
ATOM 1788 C C . VAL A 1 229 ? 19.710 -10.136 -28.088 1.00 87.50 229 VAL A C 1
ATOM 1790 O O . VAL A 1 229 ? 18.813 -9.338 -27.879 1.00 87.50 229 VAL A O 1
ATOM 1793 N N . THR A 1 230 ? 19.468 -11.311 -28.667 1.00 89.31 230 THR A N 1
ATOM 1794 C CA . THR A 1 230 ? 18.129 -11.715 -29.132 1.00 89.31 230 THR A CA 1
ATOM 1795 C C . THR A 1 230 ? 17.514 -12.784 -28.229 1.00 89.31 230 THR A C 1
ATOM 1797 O O . THR A 1 230 ? 18.214 -13.616 -27.639 1.00 89.31 230 THR A O 1
ATOM 1800 N N . ALA A 1 231 ? 16.181 -12.811 -28.154 1.00 87.56 231 ALA A N 1
ATOM 1801 C CA . ALA A 1 231 ? 15.448 -13.842 -27.419 1.00 87.56 231 ALA A CA 1
ATOM 1802 C C . ALA A 1 231 ? 15.667 -15.254 -28.001 1.00 87.56 231 ALA A C 1
ATOM 1804 O O . ALA A 1 231 ? 15.689 -16.239 -27.261 1.00 87.56 231 ALA A O 1
ATOM 1805 N N . GLU A 1 232 ? 15.865 -15.367 -29.318 1.00 88.44 232 GLU A N 1
ATOM 1806 C CA . GLU A 1 232 ? 16.113 -16.650 -29.982 1.00 88.44 232 GLU A CA 1
ATOM 1807 C C . GLU A 1 232 ? 17.475 -17.248 -29.616 1.00 88.44 232 GLU A C 1
ATOM 1809 O O . GLU A 1 232 ? 17.574 -18.462 -29.412 1.00 88.44 232 GLU A O 1
ATOM 1814 N N . GLU A 1 233 ? 18.501 -16.405 -29.471 1.00 88.50 233 GLU A N 1
ATOM 1815 C CA . GLU A 1 233 ? 19.846 -16.812 -29.055 1.00 88.50 233 GLU A CA 1
ATOM 1816 C C . GLU A 1 233 ? 19.972 -17.041 -27.545 1.00 88.50 233 GLU A C 1
ATOM 1818 O O . GLU A 1 233 ? 20.894 -17.729 -27.096 1.00 88.50 233 GLU A O 1
ATOM 1823 N N . CYS A 1 234 ? 19.052 -16.491 -26.747 1.00 89.00 234 CYS A N 1
ATOM 1824 C CA . CYS A 1 234 ? 19.014 -16.639 -25.294 1.00 89.00 234 CYS A CA 1
ATOM 1825 C C . CYS A 1 234 ? 18.457 -18.011 -24.865 1.00 89.00 234 CYS A C 1
ATOM 1827 O O . CYS A 1 234 ? 17.510 -18.113 -24.085 1.00 89.00 234 CYS A O 1
ATOM 1829 N N . LYS A 1 235 ? 19.042 -19.092 -25.390 1.00 89.94 235 LYS A N 1
ATOM 1830 C CA . LYS A 1 235 ? 18.679 -20.482 -25.086 1.00 89.94 235 LYS A CA 1
ATOM 1831 C C . LYS A 1 235 ? 19.904 -21.296 -24.668 1.00 89.94 235 LYS A C 1
ATOM 1833 O O . LYS A 1 235 ? 21.048 -20.992 -25.022 1.00 89.94 235 LYS A O 1
ATOM 1838 N N . GLY A 1 236 ? 19.654 -22.361 -23.911 1.00 89.56 236 GLY A N 1
ATOM 1839 C CA . GLY A 1 236 ? 20.687 -23.263 -23.407 1.00 89.56 236 GLY A CA 1
ATOM 1840 C C . GLY A 1 236 ? 21.361 -22.741 -22.141 1.00 89.56 236 GLY A C 1
ATOM 1841 O O . GLY A 1 236 ? 20.751 -22.034 -21.343 1.00 89.56 236 GLY A O 1
ATOM 1842 N N . TYR A 1 237 ? 22.624 -23.107 -21.952 1.00 89.06 237 TYR A N 1
ATOM 1843 C CA . TYR A 1 237 ? 23.372 -22.814 -20.735 1.00 89.06 237 TYR A CA 1
ATOM 1844 C C . TYR A 1 237 ? 24.558 -21.897 -21.019 1.00 89.06 237 TYR A C 1
ATOM 1846 O O . TYR A 1 237 ? 25.142 -21.933 -22.106 1.00 89.06 237 TYR A O 1
ATOM 1854 N N . TYR A 1 238 ? 24.915 -21.088 -20.028 1.00 89.00 238 TYR A N 1
ATOM 1855 C CA . TYR A 1 238 ? 26.110 -20.260 -20.038 1.00 89.00 238 TYR A CA 1
ATOM 1856 C C . TYR A 1 238 ? 26.893 -20.443 -18.743 1.00 89.00 238 TYR A C 1
ATOM 1858 O O . TYR A 1 238 ? 26.363 -20.850 -17.706 1.00 89.00 238 TYR A O 1
ATOM 1866 N N . VAL A 1 239 ? 28.188 -20.177 -18.830 1.00 86.69 239 VAL A N 1
ATOM 1867 C CA . VAL A 1 239 ? 29.106 -20.292 -17.706 1.00 86.69 239 VAL A CA 1
ATOM 1868 C C . VAL A 1 239 ? 29.080 -18.959 -16.966 1.00 86.69 239 VAL A C 1
ATOM 1870 O O . VAL A 1 239 ? 29.517 -17.943 -17.503 1.00 86.69 239 VAL A O 1
ATOM 1873 N N . LYS A 1 240 ? 28.522 -18.946 -15.753 1.00 84.31 240 LYS A N 1
ATOM 1874 C CA . LYS A 1 240 ? 28.477 -17.761 -14.893 1.00 84.31 240 LYS A CA 1
ATOM 1875 C C . LYS A 1 240 ? 29.599 -17.853 -13.861 1.00 84.31 240 LYS A C 1
ATOM 1877 O O . LYS A 1 240 ? 29.699 -18.848 -13.146 1.00 84.31 240 LYS A O 1
ATOM 1882 N N . HIS A 1 241 ? 30.419 -16.813 -13.763 1.00 82.12 241 HIS A N 1
ATOM 1883 C CA . HIS A 1 241 ? 31.394 -16.684 -12.679 1.00 82.12 241 HIS A CA 1
ATOM 1884 C C . HIS A 1 241 ? 30.672 -16.373 -11.363 1.00 82.12 241 HIS A C 1
ATOM 1886 O O . HIS A 1 241 ? 29.748 -15.552 -11.344 1.00 82.12 241 HIS A O 1
ATOM 1892 N N . MET A 1 242 ? 31.054 -17.045 -10.276 1.00 77.62 242 MET A N 1
ATOM 1893 C CA . MET A 1 242 ? 30.472 -16.779 -8.962 1.00 77.62 242 MET A CA 1
ATOM 1894 C C . MET A 1 242 ? 30.962 -15.416 -8.445 1.00 77.62 242 MET A C 1
ATOM 1896 O O . MET A 1 242 ? 32.129 -15.056 -8.611 1.00 77.62 242 MET A O 1
ATOM 1900 N N . GLU A 1 243 ? 30.072 -14.629 -7.837 1.00 67.31 243 GLU A N 1
ATOM 1901 C CA . GLU A 1 243 ? 30.471 -13.367 -7.206 1.00 67.31 243 GLU A CA 1
ATOM 1902 C C . GLU A 1 243 ? 31.517 -13.673 -6.117 1.00 67.31 243 GLU A C 1
ATOM 1904 O O . GLU A 1 243 ? 31.252 -14.460 -5.212 1.00 67.31 243 GLU A O 1
ATOM 1909 N N . ASN A 1 244 ? 32.702 -13.055 -6.226 1.00 65.94 244 ASN A N 1
ATOM 1910 C CA . ASN A 1 244 ? 33.891 -13.202 -5.363 1.00 65.94 244 ASN A CA 1
ATOM 1911 C C . ASN A 1 244 ? 34.912 -14.307 -5.705 1.00 65.94 244 ASN A C 1
ATOM 1913 O O . ASN A 1 244 ? 35.899 -14.435 -4.977 1.00 65.94 244 ASN A O 1
ATOM 1917 N N . SER A 1 245 ? 34.785 -15.038 -6.818 1.00 65.06 245 SER A N 1
ATOM 1918 C CA . SER A 1 245 ? 35.890 -15.877 -7.312 1.00 65.06 245 SER A CA 1
ATOM 1919 C C . SER A 1 245 ? 35.972 -15.894 -8.846 1.00 65.06 245 SER A C 1
ATOM 1921 O O . SER A 1 245 ? 35.008 -16.152 -9.557 1.00 65.06 245 SER A O 1
ATOM 1923 N N . LEU A 1 246 ? 37.163 -15.613 -9.388 1.00 67.38 246 LEU A N 1
ATOM 1924 C CA . LEU A 1 246 ? 37.413 -15.674 -10.839 1.00 67.38 246 LEU A CA 1
ATOM 1925 C C . LEU A 1 246 ? 37.526 -17.121 -11.352 1.00 67.38 246 LEU A C 1
ATOM 1927 O O . LEU A 1 246 ? 37.429 -17.357 -12.554 1.00 67.38 246 LEU A O 1
ATOM 1931 N N . GLN A 1 247 ? 37.752 -18.079 -10.449 1.00 68.25 247 GLN A N 1
ATOM 1932 C CA . GLN A 1 247 ? 38.042 -19.474 -10.782 1.00 68.25 247 GLN A CA 1
ATOM 1933 C C . GLN A 1 247 ? 36.820 -20.392 -10.696 1.00 68.25 247 GLN A C 1
ATOM 1935 O O . GLN A 1 247 ? 36.784 -21.402 -11.397 1.00 68.25 247 GLN A O 1
ATOM 1940 N N . GLU A 1 248 ? 35.815 -20.063 -9.880 1.00 75.12 248 GLU A N 1
ATOM 1941 C CA . GLU A 1 248 ? 34.640 -20.915 -9.725 1.00 75.12 248 GLU A CA 1
ATOM 1942 C C . GLU A 1 248 ? 33.542 -20.474 -10.688 1.00 75.12 248 GLU A C 1
ATOM 1944 O O . GLU A 1 248 ? 33.062 -19.336 -10.671 1.00 75.12 248 GLU A O 1
ATOM 1949 N N . THR A 1 249 ? 33.163 -21.395 -11.567 1.00 81.00 249 THR A N 1
ATOM 1950 C CA . THR A 1 249 ? 32.116 -21.165 -12.550 1.00 81.00 249 THR A CA 1
ATOM 1951 C C . THR A 1 249 ? 30.980 -22.144 -12.343 1.00 81.00 249 THR A C 1
ATOM 1953 O O . THR A 1 249 ? 31.191 -23.333 -12.113 1.00 81.00 249 THR A O 1
ATOM 1956 N N . VAL A 1 250 ? 29.758 -21.631 -12.425 1.00 84.38 250 VAL A N 1
ATOM 1957 C CA . VAL A 1 250 ? 28.537 -22.425 -12.336 1.00 84.38 250 VAL A CA 1
ATOM 1958 C C . VAL A 1 250 ? 27.821 -22.405 -13.676 1.00 84.38 250 VAL A C 1
ATOM 1960 O O . VAL A 1 250 ? 27.755 -21.379 -14.359 1.00 84.38 250 VAL A O 1
ATOM 1963 N N . LEU A 1 251 ? 27.283 -23.559 -14.062 1.00 87.81 251 LEU A N 1
ATOM 1964 C CA . LEU A 1 251 ? 26.447 -23.678 -15.245 1.00 87.81 251 LEU A CA 1
ATOM 1965 C C . LEU A 1 251 ? 25.071 -23.076 -14.927 1.00 87.81 251 LEU A C 1
ATOM 1967 O O . LEU A 1 251 ? 24.315 -23.635 -14.135 1.00 87.81 251 LEU A O 1
ATOM 1971 N N . ALA A 1 252 ? 24.756 -21.932 -15.529 1.00 86.94 252 ALA A N 1
ATOM 1972 C CA . ALA A 1 252 ? 23.475 -21.255 -15.373 1.00 86.94 252 ALA A CA 1
ATOM 1973 C C . ALA A 1 252 ? 22.646 -21.371 -16.659 1.00 86.94 252 ALA A C 1
ATOM 1975 O O . ALA A 1 252 ? 23.173 -21.360 -17.771 1.00 86.94 252 ALA A O 1
ATOM 1976 N N . GLU A 1 253 ? 21.331 -21.498 -16.515 1.00 90.25 253 GLU A N 1
ATOM 1977 C CA . GLU A 1 253 ? 20.399 -21.515 -17.644 1.00 90.25 253 GLU A CA 1
ATOM 1978 C C . GLU A 1 253 ? 20.208 -20.093 -18.189 1.00 90.25 253 GLU A C 1
ATOM 1980 O O . GLU A 1 253 ? 20.008 -19.152 -17.415 1.00 90.25 253 GLU A O 1
ATOM 1985 N N . ARG A 1 254 ? 20.255 -19.930 -19.517 1.00 91.12 254 ARG A N 1
ATOM 1986 C CA . ARG A 1 254 ? 19.922 -18.662 -20.171 1.00 91.12 254 ARG A CA 1
ATOM 1987 C C . ARG A 1 254 ? 18.420 -18.433 -20.109 1.00 91.12 254 ARG A C 1
ATOM 1989 O O . ARG A 1 254 ? 17.651 -19.270 -20.576 1.00 91.12 254 ARG A O 1
ATOM 1996 N N . LYS A 1 255 ? 18.005 -17.294 -19.557 1.00 91.50 255 LYS A N 1
ATOM 1997 C CA . LYS A 1 255 ? 16.596 -16.883 -19.518 1.00 91.50 255 LYS A CA 1
ATOM 1998 C C . LYS A 1 255 ? 16.442 -15.482 -20.078 1.00 91.50 255 LYS A C 1
ATOM 2000 O O . LYS A 1 255 ? 17.204 -14.582 -19.732 1.00 91.50 255 LYS A O 1
ATOM 2005 N N . TRP A 1 256 ? 15.438 -15.314 -20.929 1.00 91.56 256 TRP A N 1
ATOM 2006 C CA . TRP A 1 256 ? 15.004 -14.006 -21.391 1.00 91.56 256 TRP A CA 1
ATOM 2007 C C . TRP A 1 256 ? 14.063 -13.417 -20.346 1.00 91.56 256 TRP A C 1
ATOM 2009 O O . TRP A 1 256 ? 12.971 -13.942 -20.125 1.00 91.56 256 TRP A O 1
ATOM 2019 N N . ILE A 1 257 ? 14.519 -12.380 -19.653 1.00 91.94 257 ILE A N 1
ATOM 2020 C CA . ILE A 1 257 ? 13.792 -11.762 -18.546 1.00 91.94 257 ILE A CA 1
ATOM 2021 C C . ILE A 1 257 ? 13.492 -10.304 -18.869 1.00 91.94 257 ILE A C 1
ATOM 2023 O O . ILE A 1 257 ? 14.338 -9.577 -19.392 1.00 91.94 257 ILE A O 1
ATOM 2027 N N . ASN A 1 258 ? 12.276 -9.881 -18.545 1.00 92.06 258 ASN A N 1
ATOM 2028 C CA . ASN A 1 258 ? 11.904 -8.475 -18.579 1.00 92.06 258 ASN A CA 1
ATOM 2029 C C . ASN A 1 258 ? 12.260 -7.818 -17.241 1.00 92.06 258 ASN A C 1
ATOM 2031 O O . ASN A 1 258 ? 12.302 -8.488 -16.209 1.00 92.06 258 ASN A O 1
ATOM 2035 N N . ASN A 1 259 ? 12.518 -6.515 -17.261 1.00 90.56 259 ASN A N 1
ATOM 2036 C CA . ASN A 1 259 ? 12.795 -5.760 -16.048 1.00 90.56 259 ASN A CA 1
ATOM 2037 C C . ASN A 1 259 ? 11.534 -5.623 -15.178 1.00 90.56 259 ASN A C 1
ATOM 2039 O O . ASN A 1 259 ? 10.434 -5.433 -15.709 1.00 90.56 259 ASN A O 1
ATOM 2043 N N . ASP A 1 260 ? 11.712 -5.632 -13.853 1.00 90.12 260 ASP A N 1
ATOM 2044 C CA . ASP A 1 260 ? 10.615 -5.480 -12.882 1.00 90.12 260 ASP A CA 1
ATOM 2045 C C . ASP A 1 260 ? 9.835 -4.172 -13.103 1.00 90.12 260 ASP A C 1
ATOM 2047 O O . ASP A 1 260 ? 8.606 -4.143 -13.035 1.00 90.12 260 ASP A O 1
ATOM 2051 N N . PHE A 1 261 ? 10.554 -3.095 -13.437 1.00 93.31 261 PHE A N 1
ATOM 2052 C CA . PHE A 1 261 ? 9.983 -1.810 -13.836 1.00 93.31 261 PHE A CA 1
ATOM 2053 C C . PHE A 1 261 ? 10.147 -1.613 -15.344 1.00 93.31 261 PHE A C 1
ATOM 2055 O O . PHE A 1 261 ? 11.257 -1.388 -15.829 1.00 93.31 261 PHE A O 1
ATOM 2062 N N . ASN A 1 262 ? 9.047 -1.684 -16.088 1.00 93.62 262 ASN A N 1
ATOM 2063 C CA . ASN A 1 262 ? 9.021 -1.551 -17.545 1.00 93.62 262 ASN A CA 1
ATOM 2064 C C . ASN A 1 262 ? 7.923 -0.589 -18.015 1.00 93.62 262 ASN A C 1
ATOM 2066 O O . ASN A 1 262 ? 7.082 -0.139 -17.238 1.00 93.62 262 ASN A O 1
ATOM 2070 N N . PHE A 1 263 ? 7.944 -0.280 -19.310 1.00 96.00 263 PHE A N 1
ATOM 2071 C CA . PHE A 1 263 ? 6.992 0.612 -19.973 1.00 96.00 263 PHE A CA 1
ATOM 2072 C C . PHE A 1 263 ? 6.149 -0.139 -21.017 1.00 96.00 263 PHE A C 1
ATOM 2074 O O . PHE A 1 263 ? 5.764 0.425 -22.034 1.00 96.00 263 PHE A O 1
ATOM 2081 N N . ASP A 1 264 ? 5.843 -1.419 -20.788 1.00 94.31 264 ASP A N 1
ATOM 2082 C CA . ASP A 1 264 ? 5.058 -2.204 -21.757 1.00 94.31 264 ASP A CA 1
ATOM 2083 C C . ASP A 1 264 ? 3.573 -1.819 -21.754 1.00 94.31 264 ASP A C 1
ATOM 2085 O O . ASP A 1 264 ? 2.897 -1.887 -22.780 1.00 94.31 264 ASP A O 1
ATOM 2089 N N . ASN A 1 265 ? 3.078 -1.369 -20.597 1.00 95.44 265 ASN A N 1
ATOM 2090 C CA . ASN A 1 265 ? 1.719 -0.883 -20.385 1.00 95.44 265 ASN A CA 1
ATOM 2091 C C . ASN A 1 265 ? 1.743 0.411 -19.570 1.00 95.44 265 ASN A C 1
ATOM 2093 O O . ASN A 1 265 ? 2.643 0.624 -18.757 1.00 95.44 265 ASN A O 1
ATOM 2097 N N . VAL A 1 266 ? 0.701 1.237 -19.710 1.00 96.44 266 VAL A N 1
ATOM 2098 C CA . VAL A 1 266 ? 0.608 2.531 -19.009 1.00 96.44 266 VAL A CA 1
ATOM 2099 C C . VAL A 1 266 ? 0.676 2.364 -17.488 1.00 96.44 266 VAL A C 1
ATOM 2101 O O . VAL A 1 266 ? 1.363 3.135 -16.832 1.00 96.44 266 VAL A O 1
ATOM 2104 N N . LEU A 1 267 ? 0.045 1.329 -16.919 1.00 95.88 267 LEU A N 1
ATOM 2105 C CA . LEU A 1 267 ? 0.103 1.065 -15.473 1.00 95.88 267 LEU A CA 1
ATOM 2106 C C . LEU A 1 267 ? 1.523 0.737 -14.985 1.00 95.88 267 LEU A C 1
ATOM 2108 O O . LEU A 1 267 ? 1.949 1.268 -13.961 1.00 95.88 267 LEU A O 1
ATOM 2112 N N . ASN A 1 268 ? 2.273 -0.079 -15.734 1.00 95.12 268 ASN A N 1
ATOM 2113 C CA . ASN A 1 268 ? 3.669 -0.385 -15.408 1.00 95.12 268 ASN A CA 1
ATOM 2114 C C . ASN A 1 268 ? 4.548 0.863 -15.554 1.00 95.12 268 ASN A C 1
ATOM 2116 O O . ASN A 1 268 ? 5.375 1.130 -14.687 1.00 95.12 268 ASN A O 1
ATOM 2120 N N . GLY A 1 269 ? 4.302 1.679 -16.586 1.00 96.06 269 GLY A N 1
ATOM 2121 C CA . GLY A 1 269 ? 4.978 2.961 -16.777 1.00 96.06 269 GLY A CA 1
ATOM 2122 C C . GLY A 1 269 ? 4.700 3.953 -15.644 1.00 96.06 269 GLY A C 1
ATOM 2123 O O . GLY A 1 269 ? 5.624 4.600 -15.162 1.00 96.06 269 GLY A O 1
ATOM 2124 N N . MET A 1 270 ? 3.458 4.031 -15.156 1.00 95.81 270 MET A N 1
ATOM 2125 C CA . MET A 1 270 ? 3.103 4.855 -13.993 1.00 95.81 270 MET A CA 1
ATOM 2126 C C . MET A 1 270 ? 3.800 4.375 -12.716 1.00 95.81 270 MET A C 1
ATOM 2128 O O . MET A 1 270 ? 4.232 5.207 -11.918 1.00 95.81 270 MET A O 1
ATOM 2132 N N . LEU A 1 271 ? 3.932 3.057 -12.520 1.00 95.19 271 LEU A N 1
ATOM 2133 C CA . LEU A 1 271 ? 4.674 2.476 -11.396 1.00 95.19 271 LEU A CA 1
ATOM 2134 C C . LEU A 1 271 ? 6.176 2.772 -11.505 1.00 95.19 271 LEU A C 1
ATOM 2136 O O . LEU A 1 271 ? 6.793 3.190 -10.529 1.00 95.19 271 LEU A O 1
ATOM 2140 N N . ALA A 1 272 ? 6.755 2.616 -12.695 1.00 94.75 272 ALA A N 1
ATOM 2141 C CA . ALA A 1 272 ? 8.153 2.935 -12.958 1.00 94.75 272 ALA A CA 1
ATOM 2142 C C . ALA A 1 272 ? 8.433 4.422 -12.692 1.00 94.75 272 ALA A C 1
ATOM 2144 O O . ALA A 1 272 ? 9.337 4.761 -11.932 1.00 94.75 272 ALA A O 1
ATOM 2145 N N . LEU A 1 273 ? 7.602 5.324 -13.215 1.00 95.38 273 LEU A N 1
ATOM 2146 C CA . LEU A 1 273 ? 7.706 6.760 -12.953 1.00 95.38 273 LEU A CA 1
ATOM 2147 C C . LEU A 1 273 ? 7.474 7.107 -11.480 1.00 95.38 273 LEU A C 1
ATOM 2149 O O . LEU A 1 273 ? 8.153 7.983 -10.953 1.00 95.38 273 LEU A O 1
ATOM 2153 N N . PHE A 1 274 ? 6.599 6.383 -10.778 1.00 93.56 274 PHE A N 1
ATOM 2154 C CA . PHE A 1 274 ? 6.443 6.541 -9.333 1.00 93.56 274 PHE A CA 1
ATOM 2155 C C . PHE A 1 274 ? 7.752 6.238 -8.584 1.00 93.56 274 PHE A C 1
ATOM 2157 O O . PHE A 1 274 ? 8.146 7.034 -7.737 1.00 93.56 274 PHE A O 1
ATOM 2164 N N . THR A 1 275 ? 8.493 5.186 -8.944 1.00 92.81 275 THR A N 1
ATOM 2165 C CA . THR A 1 275 ? 9.823 4.933 -8.341 1.00 92.81 275 THR A CA 1
ATOM 2166 C C . THR A 1 275 ? 10.850 6.019 -8.667 1.00 92.81 275 THR A C 1
ATOM 2168 O O . THR A 1 275 ? 11.671 6.387 -7.829 1.00 92.81 275 THR A O 1
ATOM 2171 N N . VAL A 1 276 ? 10.764 6.620 -9.859 1.00 93.44 276 VAL A N 1
ATOM 2172 C CA . VAL A 1 276 ? 11.589 7.787 -10.202 1.00 93.44 276 VAL A CA 1
ATOM 2173 C C . VAL A 1 276 ? 11.206 8.997 -9.349 1.00 93.44 276 VAL A C 1
ATOM 2175 O O . VAL A 1 276 ? 12.089 9.711 -8.881 1.00 93.44 276 VAL A O 1
ATOM 2178 N N . SER A 1 277 ? 9.911 9.203 -9.087 1.00 92.12 277 SER A N 1
ATOM 2179 C CA . SER A 1 277 ? 9.411 10.306 -8.254 1.00 92.12 277 SER A CA 1
ATOM 2180 C C . SER A 1 277 ? 9.847 10.212 -6.789 1.00 92.12 277 SER A C 1
ATOM 2182 O O . SER A 1 277 ? 10.026 11.242 -6.142 1.00 92.12 277 SER A O 1
ATOM 2184 N N . THR A 1 278 ? 10.054 8.996 -6.271 1.00 91.62 278 THR A N 1
ATOM 2185 C CA . THR A 1 278 ? 10.575 8.766 -4.915 1.00 91.62 278 THR A CA 1
ATOM 2186 C C . THR A 1 278 ? 12.100 8.836 -4.846 1.00 91.62 278 THR A C 1
ATOM 2188 O O . THR A 1 278 ? 12.657 8.767 -3.755 1.00 91.62 278 THR A O 1
ATOM 2191 N N . PHE A 1 279 ? 12.779 9.000 -5.988 1.00 90.25 279 PHE A N 1
ATOM 2192 C CA . PHE A 1 279 ? 14.236 8.933 -6.122 1.00 90.25 279 PHE A CA 1
ATOM 2193 C C . PHE A 1 279 ? 14.849 7.597 -5.671 1.00 90.25 279 PHE A C 1
ATOM 2195 O O . PHE A 1 279 ? 16.049 7.520 -5.400 1.00 90.25 279 PHE A O 1
ATOM 2202 N N . GLU A 1 280 ? 14.072 6.515 -5.666 1.00 90.00 280 GLU A N 1
ATOM 2203 C CA . GLU A 1 280 ? 14.558 5.186 -5.300 1.00 90.00 280 GLU A CA 1
ATOM 2204 C C . GLU A 1 280 ? 14.813 4.345 -6.550 1.00 90.00 280 GLU A C 1
ATOM 2206 O O . GLU A 1 280 ? 13.929 4.117 -7.368 1.00 90.00 280 GLU A O 1
ATOM 2211 N N . GLY A 1 281 ? 16.054 3.884 -6.734 1.00 87.62 281 GLY A N 1
ATOM 2212 C CA . GLY A 1 281 ? 16.404 3.010 -7.861 1.00 87.62 281 GLY A CA 1
ATOM 2213 C C . GLY A 1 281 ? 16.337 3.665 -9.251 1.00 87.62 281 GLY A C 1
ATOM 2214 O O . GLY A 1 281 ? 16.655 3.002 -10.238 1.00 87.62 281 GLY A O 1
ATOM 2215 N N . TRP A 1 282 ? 16.016 4.960 -9.343 1.00 92.06 282 TRP A N 1
ATOM 2216 C CA . TRP A 1 282 ? 15.890 5.699 -10.604 1.00 92.06 282 TRP A CA 1
ATOM 2217 C C . TRP A 1 282 ? 17.122 5.645 -11.527 1.00 92.06 282 TRP A C 1
ATOM 2219 O O . TRP A 1 282 ? 16.911 5.553 -12.738 1.00 92.06 282 TRP A O 1
ATOM 2229 N N . PRO A 1 283 ? 18.392 5.617 -11.045 1.00 93.62 283 PRO A N 1
ATOM 2230 C CA . PRO A 1 283 ? 19.534 5.542 -11.951 1.00 93.62 283 PRO A CA 1
ATOM 2231 C C . PRO A 1 283 ? 19.577 4.206 -12.693 1.00 93.62 283 PRO A C 1
ATOM 2233 O O . PRO A 1 283 ? 19.967 4.167 -13.851 1.00 93.62 283 PRO A O 1
ATOM 2236 N N . LYS A 1 284 ? 19.130 3.108 -12.061 1.00 92.69 284 LYS A N 1
ATOM 2237 C CA . LYS A 1 284 ? 19.073 1.789 -12.711 1.00 92.69 284 LYS A CA 1
ATOM 2238 C C . LYS A 1 284 ? 18.088 1.804 -13.877 1.00 92.69 284 LYS A C 1
ATOM 2240 O O . LYS A 1 284 ? 18.403 1.295 -14.946 1.00 92.69 284 LYS A O 1
ATOM 2245 N N . LEU A 1 285 ? 16.922 2.420 -13.676 1.00 93.69 285 LEU A N 1
ATOM 2246 C CA . LEU A 1 285 ? 15.914 2.573 -14.722 1.00 93.69 285 LEU A CA 1
ATOM 2247 C C . LEU A 1 285 ? 16.406 3.492 -15.848 1.00 93.69 285 LEU A C 1
ATOM 2249 O O . LEU A 1 285 ? 16.223 3.168 -17.018 1.00 93.69 285 LEU A O 1
ATOM 2253 N N . LEU A 1 286 ? 17.077 4.594 -15.497 1.00 94.56 286 LEU A N 1
ATOM 2254 C CA . LEU A 1 286 ? 17.690 5.509 -16.459 1.00 94.56 286 LEU A CA 1
ATOM 2255 C C . LEU A 1 286 ? 18.752 4.802 -17.308 1.00 94.56 286 LEU A C 1
ATOM 2257 O O . LEU A 1 286 ? 18.671 4.854 -18.529 1.00 94.56 286 LEU A O 1
ATOM 2261 N N . TYR A 1 287 ? 19.723 4.120 -16.693 1.00 93.38 287 TYR A N 1
ATOM 2262 C CA . TYR A 1 287 ? 20.760 3.403 -17.438 1.00 93.38 287 TYR A CA 1
ATOM 2263 C C . TYR A 1 287 ? 20.159 2.319 -18.325 1.00 93.38 287 TYR A C 1
ATOM 2265 O O . TYR A 1 287 ? 20.538 2.193 -19.483 1.00 93.38 287 TYR A O 1
ATOM 2273 N N . ARG A 1 288 ? 19.135 1.608 -17.841 1.00 92.50 288 ARG A N 1
ATOM 2274 C CA . ARG A 1 288 ? 18.444 0.611 -18.661 1.00 92.50 288 ARG A CA 1
ATOM 2275 C C . ARG A 1 288 ? 17.718 1.225 -19.857 1.00 92.50 288 ARG A C 1
ATOM 2277 O O . ARG A 1 288 ? 17.662 0.597 -20.912 1.00 92.50 288 ARG A O 1
ATOM 2284 N N . ALA A 1 289 ? 17.190 2.437 -19.700 1.00 93.88 289 ALA A N 1
ATOM 2285 C CA . ALA A 1 289 ? 16.605 3.202 -20.788 1.00 93.88 289 ALA A CA 1
ATOM 2286 C C . ALA A 1 289 ? 17.670 3.713 -21.772 1.00 93.88 289 ALA A C 1
ATOM 2288 O O . ALA A 1 289 ? 17.449 3.632 -22.976 1.00 93.88 289 ALA A O 1
ATOM 2289 N N . ILE A 1 290 ? 18.833 4.163 -21.300 1.00 95.06 290 ILE A N 1
ATOM 2290 C CA . ILE A 1 290 ? 19.957 4.570 -22.159 1.00 95.06 290 ILE A CA 1
ATOM 2291 C C . ILE A 1 290 ? 20.470 3.385 -22.984 1.00 95.06 290 ILE A C 1
ATOM 2293 O O . ILE A 1 290 ? 20.686 3.509 -24.190 1.00 95.06 290 ILE A O 1
ATOM 2297 N N . ASP A 1 291 ? 20.598 2.223 -22.349 1.00 92.94 291 ASP A N 1
ATOM 2298 C CA . ASP A 1 291 ? 21.087 1.007 -22.994 1.00 92.94 291 ASP A CA 1
ATOM 2299 C C . ASP A 1 291 ? 20.027 0.336 -23.880 1.00 92.94 291 ASP A C 1
ATOM 2301 O O . ASP A 1 291 ? 20.287 -0.680 -24.515 1.00 92.94 291 ASP A O 1
ATOM 2305 N N . SER A 1 292 ? 18.797 0.845 -23.926 1.00 91.50 292 SER A N 1
ATOM 2306 C CA . SER A 1 292 ? 17.730 0.188 -24.681 1.00 91.50 292 SER A CA 1
ATOM 2307 C C . SER A 1 292 ? 17.883 0.390 -26.198 1.00 91.50 292 SER A C 1
ATOM 2309 O O . SER A 1 292 ? 18.155 1.492 -26.685 1.00 91.50 292 SER A O 1
ATOM 2311 N N . ALA A 1 293 ? 17.698 -0.693 -26.956 1.00 87.12 293 ALA A N 1
ATOM 2312 C CA . ALA A 1 293 ? 17.879 -0.736 -28.406 1.00 87.12 293 ALA A CA 1
ATOM 2313 C C . ALA A 1 293 ? 16.527 -0.778 -29.141 1.00 87.12 293 ALA A C 1
ATOM 2315 O O . ALA A 1 293 ? 15.693 0.113 -28.946 1.00 87.12 293 ALA A O 1
ATOM 2316 N N . GLU A 1 294 ? 16.313 -1.764 -30.004 1.00 87.25 294 GLU A N 1
ATOM 2317 C CA . GLU A 1 294 ? 15.054 -1.994 -30.715 1.00 87.25 294 GLU A CA 1
ATOM 2318 C C . GLU A 1 294 ? 14.078 -2.837 -29.880 1.00 87.25 294 GLU A C 1
ATOM 2320 O O . GLU A 1 294 ? 14.385 -3.247 -28.758 1.00 87.25 294 GLU A O 1
ATOM 2325 N N . GLU A 1 295 ? 12.867 -3.034 -30.399 1.00 85.69 295 GLU A N 1
ATOM 2326 C CA . GLU A 1 295 ? 11.890 -3.942 -29.791 1.00 85.69 295 GLU A CA 1
ATOM 2327 C C . GLU A 1 295 ? 12.438 -5.380 -29.812 1.00 85.69 295 GLU A C 1
ATOM 2329 O O . GLU A 1 295 ? 13.081 -5.786 -30.778 1.00 85.69 295 GLU A O 1
ATOM 2334 N N . ASP A 1 296 ? 12.242 -6.127 -28.720 1.00 84.81 296 ASP A N 1
ATOM 2335 C CA . ASP A 1 296 ? 12.698 -7.518 -28.541 1.00 84.81 296 ASP A CA 1
ATOM 2336 C C . ASP A 1 296 ? 14.221 -7.749 -28.610 1.00 84.81 296 ASP A C 1
ATOM 2338 O O . ASP A 1 296 ? 14.696 -8.890 -28.636 1.00 84.81 296 ASP A O 1
ATOM 2342 N N . MET A 1 297 ? 14.999 -6.668 -28.544 1.00 88.00 297 MET A N 1
ATOM 2343 C CA . MET A 1 297 ? 16.457 -6.692 -28.487 1.00 88.00 297 MET A CA 1
ATOM 2344 C C . MET A 1 297 ? 16.964 -6.373 -27.078 1.00 88.00 297 MET A C 1
ATOM 2346 O O . MET A 1 297 ? 16.389 -5.584 -26.325 1.00 88.00 297 MET A O 1
ATOM 2350 N N . GLY A 1 298 ? 18.078 -7.003 -26.723 1.00 88.38 298 GLY A N 1
ATOM 2351 C CA . GLY A 1 298 ? 18.782 -6.807 -25.468 1.00 88.38 298 GLY A CA 1
ATOM 2352 C C . GLY A 1 298 ? 19.448 -5.430 -25.391 1.00 88.38 298 GLY A C 1
ATOM 2353 O O . GLY A 1 298 ? 19.530 -4.710 -26.390 1.00 88.38 298 GLY A O 1
ATOM 2354 N N . PRO A 1 299 ? 19.934 -5.045 -24.201 1.00 92.50 299 PRO A N 1
ATOM 2355 C CA . PRO A 1 299 ? 20.600 -3.766 -24.019 1.00 92.50 299 PRO A CA 1
ATOM 2356 C C . PRO A 1 299 ? 21.891 -3.675 -24.837 1.00 92.50 299 PRO A C 1
ATOM 2358 O O . PRO A 1 299 ? 22.709 -4.593 -24.821 1.00 92.50 299 PRO A O 1
ATOM 2361 N N . VAL A 1 300 ? 22.101 -2.531 -25.483 1.00 91.00 300 VAL A N 1
ATOM 2362 C CA . VAL A 1 300 ? 23.359 -2.126 -26.113 1.00 91.00 300 VAL A CA 1
ATOM 2363 C C . VAL A 1 300 ? 23.888 -0.918 -25.352 1.00 91.00 300 VAL A C 1
ATOM 2365 O O . VAL A 1 300 ? 23.210 0.102 -25.250 1.00 91.00 300 VAL A O 1
ATOM 2368 N N . TYR A 1 301 ? 25.103 -1.041 -24.822 1.00 91.38 301 TYR A N 1
ATOM 2369 C CA . TYR A 1 301 ? 25.698 -0.027 -23.956 1.00 91.38 301 TYR A CA 1
ATOM 2370 C C . TYR A 1 301 ? 25.738 1.358 -24.618 1.00 91.38 301 TYR A C 1
ATOM 2372 O O . TYR A 1 301 ? 26.280 1.501 -25.715 1.00 91.38 301 TYR A O 1
ATOM 2380 N N . ASN A 1 302 ? 25.201 2.375 -23.932 1.00 91.88 302 ASN A N 1
ATOM 2381 C CA . ASN A 1 302 ? 25.186 3.777 -24.376 1.00 91.88 302 ASN A CA 1
ATOM 2382 C C . ASN A 1 302 ? 24.570 4.014 -25.768 1.00 91.88 302 ASN A C 1
ATOM 2384 O O . ASN A 1 302 ? 24.977 4.928 -26.485 1.00 91.88 302 ASN A O 1
ATOM 2388 N N . ASN A 1 303 ? 23.567 3.225 -26.152 1.00 92.62 303 ASN A N 1
ATOM 2389 C CA . ASN A 1 303 ? 22.940 3.357 -27.465 1.00 92.62 303 ASN A CA 1
ATOM 2390 C C . ASN A 1 303 ? 22.119 4.652 -27.612 1.00 92.62 303 ASN A C 1
ATOM 2392 O O . ASN A 1 303 ? 22.222 5.345 -28.622 1.00 92.62 303 ASN A O 1
ATOM 2396 N N . ARG A 1 304 ? 21.307 4.996 -26.605 1.00 91.88 304 ARG A N 1
ATOM 2397 C CA . ARG A 1 304 ? 20.364 6.126 -26.651 1.00 91.88 304 ARG A CA 1
ATOM 2398 C C . ARG A 1 304 ? 20.504 7.049 -25.451 1.00 91.88 304 ARG A C 1
ATOM 2400 O O . ARG A 1 304 ? 19.655 7.093 -24.568 1.00 91.88 304 ARG A O 1
ATOM 2407 N N . VAL A 1 305 ? 21.601 7.797 -25.392 1.00 92.81 305 VAL A N 1
ATOM 2408 C CA . VAL A 1 305 ? 21.864 8.739 -24.286 1.00 92.81 305 VAL A CA 1
ATOM 2409 C C . VAL A 1 305 ? 20.853 9.900 -24.261 1.00 92.81 305 VAL A C 1
ATOM 2411 O O . VAL A 1 305 ? 20.564 10.456 -23.201 1.00 92.81 305 VAL A O 1
ATOM 2414 N N . ASP A 1 306 ? 20.258 10.229 -25.406 1.00 92.06 306 ASP A N 1
ATOM 2415 C CA . ASP A 1 306 ? 19.239 11.264 -25.605 1.00 92.06 306 ASP A CA 1
ATOM 2416 C C . ASP A 1 306 ? 17.967 11.047 -24.769 1.00 92.06 306 ASP A C 1
ATOM 2418 O O . ASP A 1 306 ? 17.389 12.008 -24.253 1.00 92.06 306 ASP A O 1
ATOM 2422 N N . VAL A 1 307 ? 17.574 9.792 -24.528 1.00 93.25 307 VAL A N 1
ATOM 2423 C CA . VAL A 1 307 ? 16.386 9.470 -23.716 1.00 93.25 307 VAL A CA 1
ATOM 2424 C C . VAL A 1 307 ? 16.533 9.874 -22.246 1.00 93.25 307 VAL A C 1
ATOM 2426 O O . VAL A 1 307 ? 15.536 9.961 -21.530 1.00 93.25 307 VAL A O 1
ATOM 2429 N N . SER A 1 308 ? 17.747 10.195 -21.787 1.00 93.88 308 SER A N 1
ATOM 2430 C CA . SER A 1 308 ? 17.985 10.734 -20.441 1.00 93.88 308 SER A CA 1
ATOM 2431 C C . SER A 1 308 ? 17.211 12.028 -20.190 1.00 93.88 308 SER A C 1
ATOM 2433 O O . SER A 1 308 ? 16.783 12.290 -19.065 1.00 93.88 308 SER A O 1
ATOM 2435 N N . ILE A 1 309 ? 16.974 12.813 -21.246 1.00 95.31 309 ILE A N 1
ATOM 2436 C CA . ILE A 1 309 ? 16.223 14.071 -21.184 1.00 95.31 309 ILE A CA 1
ATOM 2437 C C . ILE A 1 309 ? 14.795 13.831 -20.677 1.00 95.31 309 ILE A C 1
ATOM 2439 O O . ILE A 1 309 ? 14.297 14.620 -19.876 1.00 95.31 309 ILE A O 1
ATOM 2443 N N . PHE A 1 310 ? 14.154 12.721 -21.063 1.00 95.56 310 PHE A N 1
ATOM 2444 C CA . PHE A 1 310 ? 12.811 12.360 -20.596 1.00 95.56 310 PHE A CA 1
ATOM 2445 C C . PHE A 1 310 ? 12.751 12.247 -19.065 1.00 95.56 310 PHE A C 1
ATOM 2447 O O . PHE A 1 310 ? 11.886 12.853 -18.429 1.00 95.56 310 PHE A O 1
ATOM 2454 N N . PHE A 1 311 ? 13.703 11.525 -18.465 1.00 94.88 311 PHE A N 1
ATOM 2455 C CA . PHE A 1 311 ? 13.764 11.338 -17.014 1.00 94.88 311 PHE A CA 1
ATOM 2456 C C . PHE A 1 311 ? 14.131 12.629 -16.284 1.00 94.88 311 PHE A C 1
ATOM 2458 O O . PHE A 1 311 ? 13.539 12.928 -15.251 1.00 94.88 311 PHE A O 1
ATOM 2465 N N . ILE A 1 312 ? 15.058 13.422 -16.830 1.00 94.38 312 ILE A N 1
ATOM 2466 C CA . ILE A 1 312 ? 15.457 14.707 -16.240 1.00 94.38 312 ILE A CA 1
ATOM 2467 C C . ILE A 1 312 ? 14.275 15.684 -16.224 1.00 94.38 312 ILE A C 1
ATOM 2469 O O . ILE A 1 312 ? 13.993 16.279 -15.185 1.00 94.38 312 ILE A O 1
ATOM 2473 N N . ILE A 1 313 ? 13.543 15.818 -17.336 1.00 95.12 313 ILE A N 1
ATOM 2474 C CA . ILE A 1 313 ? 12.349 16.674 -17.411 1.00 95.12 313 ILE A CA 1
ATOM 2475 C C . ILE A 1 313 ? 11.293 16.205 -16.406 1.00 95.12 313 ILE A C 1
ATOM 2477 O O . ILE A 1 313 ? 10.748 17.023 -15.664 1.00 95.12 313 ILE A O 1
ATOM 2481 N N . TYR A 1 314 ? 11.026 14.898 -16.348 1.00 95.06 314 TYR A N 1
ATOM 2482 C CA . TYR A 1 314 ? 10.073 14.335 -15.394 1.00 95.06 314 TYR A CA 1
ATOM 2483 C C . TYR A 1 314 ? 10.463 14.644 -13.941 1.00 95.06 314 TYR A C 1
ATOM 2485 O O . TYR A 1 314 ? 9.632 15.121 -13.168 1.00 95.06 314 TYR A O 1
ATOM 2493 N N . ILE A 1 315 ? 11.736 14.438 -13.587 1.00 93.88 315 ILE A N 1
ATOM 2494 C CA . ILE A 1 315 ? 12.274 14.718 -12.251 1.00 93.88 315 ILE A CA 1
ATOM 2495 C C . ILE A 1 315 ? 12.119 16.198 -11.897 1.00 93.88 315 ILE A C 1
ATOM 2497 O O . ILE A 1 315 ? 11.659 16.504 -10.801 1.00 93.88 315 ILE A O 1
ATOM 2501 N N . ILE A 1 316 ? 12.460 17.117 -12.805 1.00 92.69 316 ILE A N 1
ATOM 2502 C CA . ILE A 1 316 ? 12.337 18.563 -12.563 1.00 92.69 316 ILE A CA 1
ATOM 2503 C C . ILE A 1 316 ? 10.876 18.945 -12.310 1.00 92.69 316 ILE A C 1
ATOM 2505 O O . ILE A 1 316 ? 10.581 19.647 -11.341 1.00 92.69 316 ILE A O 1
ATOM 2509 N N . LEU A 1 317 ? 9.956 18.462 -13.151 1.00 91.00 317 LEU A N 1
ATOM 2510 C CA . LEU A 1 317 ? 8.531 18.756 -13.010 1.00 91.00 317 LEU A CA 1
ATOM 2511 C C . LEU A 1 317 ? 7.986 18.224 -11.683 1.00 91.00 317 LEU A C 1
ATOM 2513 O O . LEU A 1 317 ? 7.376 18.976 -10.925 1.00 91.00 317 LEU A O 1
ATOM 2517 N N . ILE A 1 318 ? 8.244 16.956 -11.360 1.00 88.94 318 ILE A N 1
ATOM 2518 C CA . ILE A 1 318 ? 7.790 16.351 -10.105 1.00 88.94 318 ILE A CA 1
ATOM 2519 C C . ILE A 1 318 ? 8.426 17.023 -8.889 1.00 88.94 318 ILE A C 1
ATOM 2521 O O . ILE A 1 318 ? 7.717 17.306 -7.927 1.00 88.94 318 ILE A O 1
ATOM 2525 N N . ALA A 1 319 ? 9.724 17.328 -8.920 1.00 85.94 319 ALA A N 1
ATOM 2526 C CA . ALA A 1 319 ? 10.403 18.009 -7.821 1.00 85.94 319 ALA A CA 1
ATOM 2527 C C . ALA A 1 319 ? 9.785 19.387 -7.548 1.00 85.94 319 ALA A C 1
ATOM 2529 O O . ALA A 1 319 ? 9.544 19.730 -6.391 1.00 85.94 319 ALA A O 1
ATOM 2530 N N . PHE A 1 320 ? 9.454 20.148 -8.596 1.00 82.81 320 PHE A N 1
ATOM 2531 C CA . PHE A 1 320 ? 8.758 21.426 -8.456 1.00 82.81 320 PHE A CA 1
ATOM 2532 C C . PHE A 1 320 ? 7.388 21.260 -7.786 1.00 82.81 320 PHE A C 1
ATOM 2534 O O . PHE A 1 320 ? 7.078 21.972 -6.828 1.00 82.81 320 PHE A O 1
ATOM 2541 N N . PHE A 1 321 ? 6.589 20.281 -8.224 1.00 78.19 321 PHE A N 1
ATOM 2542 C CA . PHE A 1 321 ? 5.301 19.985 -7.593 1.00 78.19 321 PHE A CA 1
ATOM 2543 C C . PHE A 1 321 ? 5.468 19.565 -6.129 1.00 78.19 321 PHE A C 1
ATOM 2545 O O . PHE A 1 321 ? 4.779 20.104 -5.266 1.00 78.19 321 PHE A O 1
ATOM 2552 N N . MET A 1 322 ? 6.413 18.675 -5.822 1.00 75.56 322 MET A N 1
ATOM 2553 C CA . MET A 1 322 ? 6.691 18.208 -4.458 1.00 75.56 322 MET A CA 1
ATOM 2554 C C . MET A 1 322 ? 7.131 19.349 -3.530 1.00 75.56 322 MET A C 1
ATOM 2556 O O . MET A 1 322 ? 6.669 19.430 -2.390 1.00 75.56 322 MET A O 1
ATOM 2560 N N . MET A 1 323 ? 7.964 20.275 -4.015 1.00 72.56 323 MET A N 1
ATOM 2561 C CA . MET A 1 323 ? 8.347 21.469 -3.253 1.00 72.56 323 MET A CA 1
ATOM 2562 C C . MET A 1 323 ? 7.149 22.388 -3.000 1.00 72.56 323 MET A C 1
ATOM 2564 O O . MET A 1 323 ? 6.929 22.802 -1.861 1.00 72.56 323 MET A O 1
ATOM 2568 N N . ARG A 1 324 ? 6.310 22.623 -4.016 1.00 69.19 324 ARG A N 1
ATOM 2569 C CA . ARG A 1 324 ? 5.101 23.452 -3.893 1.00 69.19 324 ARG A CA 1
ATOM 2570 C C . ARG A 1 324 ? 4.079 22.863 -2.914 1.00 69.19 324 ARG A C 1
ATOM 2572 O O . ARG A 1 324 ? 3.417 23.609 -2.197 1.00 69.19 324 ARG A O 1
ATOM 2579 N N . CYS A 1 325 ? 3.982 21.533 -2.836 1.00 67.12 325 CYS A N 1
ATOM 2580 C CA . CYS A 1 325 ? 3.171 20.840 -1.827 1.00 67.12 325 CYS A CA 1
ATOM 2581 C C . CYS A 1 325 ? 3.666 21.121 -0.407 1.00 67.12 325 CYS A C 1
ATOM 2583 O O . CYS A 1 325 ? 2.866 21.330 0.503 1.00 67.12 325 CYS A O 1
ATOM 2585 N N . ARG A 1 326 ? 4.990 21.109 -0.214 1.00 63.28 326 ARG A N 1
ATOM 2586 C CA . ARG A 1 326 ? 5.613 21.351 1.089 1.00 63.28 326 ARG A CA 1
ATOM 2587 C C . ARG A 1 326 ? 5.415 22.799 1.542 1.00 63.28 326 ARG A C 1
ATOM 2589 O O . ARG A 1 326 ? 5.100 23.025 2.703 1.00 63.28 326 ARG A O 1
ATOM 2596 N N . GLU A 1 327 ? 5.536 23.756 0.625 1.00 60.50 327 GLU A N 1
ATOM 2597 C CA . GLU A 1 327 ? 5.324 25.189 0.892 1.00 60.50 327 GLU A CA 1
ATOM 2598 C C . GLU A 1 327 ? 3.854 25.546 1.152 1.00 60.50 327 GLU A C 1
ATOM 2600 O O . GLU A 1 327 ? 3.557 26.337 2.048 1.00 60.50 327 GLU A O 1
ATOM 2605 N N . GLY A 1 328 ? 2.915 24.936 0.420 1.00 58.88 328 GLY A N 1
ATOM 2606 C CA . GLY A 1 328 ? 1.477 25.163 0.608 1.00 58.88 328 GLY A CA 1
ATOM 2607 C C . GLY A 1 328 ? 0.937 24.689 1.965 1.00 58.88 328 GLY A C 1
ATOM 2608 O O . GLY A 1 328 ? -0.100 25.174 2.410 1.00 58.88 328 GLY A O 1
ATOM 2609 N N . ASN A 1 329 ? 1.649 23.777 2.636 1.00 53.56 329 ASN A N 1
ATOM 2610 C CA . ASN A 1 329 ? 1.355 23.354 4.009 1.00 53.56 329 ASN A CA 1
ATOM 2611 C C . ASN A 1 329 ? 2.024 24.237 5.076 1.00 53.56 329 ASN A C 1
ATOM 2613 O O . ASN A 1 329 ? 1.652 24.135 6.238 1.00 53.56 329 ASN A O 1
ATOM 2617 N N . LEU A 1 330 ? 3.012 25.063 4.710 1.00 48.12 330 LEU A N 1
ATOM 2618 C CA . LEU A 1 330 ? 3.714 25.964 5.636 1.00 48.12 330 LEU A CA 1
ATOM 2619 C C . LEU A 1 330 ? 3.060 27.355 5.715 1.00 48.12 330 LEU A C 1
ATOM 2621 O O . LEU A 1 330 ? 3.324 28.113 6.639 1.00 48.12 330 LEU A O 1
ATOM 2625 N N . THR A 1 331 ? 2.230 27.692 4.726 1.00 47.16 331 THR A N 1
ATOM 2626 C CA . THR A 1 331 ? 1.550 28.991 4.576 1.00 47.16 331 THR A CA 1
ATOM 2627 C C . THR A 1 331 ? 0.077 28.968 5.012 1.00 47.16 331 THR A C 1
ATOM 2629 O O . THR A 1 331 ? -0.630 29.958 4.830 1.00 47.16 331 THR A O 1
ATOM 2632 N N . ARG A 1 332 ? -0.395 27.858 5.596 1.00 44.44 332 ARG A N 1
ATOM 2633 C CA . ARG A 1 332 ? -1.716 27.711 6.231 1.00 44.44 332 ARG A CA 1
ATOM 2634 C C . ARG A 1 332 ? -1.570 27.319 7.690 1.00 44.44 332 ARG A C 1
ATOM 2636 O O . ARG A 1 332 ? -2.436 27.749 8.478 1.00 44.44 332 ARG A O 1
#

InterPro domains:
  IPR005821 Ion transport domain [PF00520] (65-323)
  IPR027359 Voltage-dependent channel domain superfamily [G3DSA:1.20.120.350] (54-174)
  IPR050599 Voltage-dependent calcium channel alpha-1 subunit [PTHR45628] (13-323)

Sequence (332 aa):
PFPPADFPGDDEEEEPEIPISPRPRPMADLQLKEEAVPLPEASSFFIFGPQNKFRKLCYKIINASSFTNLILLFILLSSISLAAEDPIDPKSYRNQILAYADIVFTSVFTIEIVLKMTVYGAFMHEGSFCRNSFNILDLIVVTVSLLSMGMESSAISVVKILRVLRVLRPLRAINRAKGLKHVVQCVFVAIKTIGNIVLVTMLLNFMFACIGVQLFKGKFSSCTDPTKVTAEECKGYYVKHMENSLQETVLAERKWINNDFNFDNVLNGMLALFTVSTFEGWPKLLYRAIDSAEEDMGPVYNNRVDVSIFFIIYIILIAFFMMRCREGNLTR

pLDDT: mean 79.22, std 17.12, range [30.25, 97.44]

Secondary structure (DSSP, 8-state):
--------------------SPPPPPGGG------PPPPPSSPBTTTB-TT-HHHHHHHHHHT-HHHHHHHHHHHHHHHHHHHT--SS-TTSHHHHHHHHHHHHHHHHHHHHHHHHHHHH-SSSSTT-GGGSHHHHHHHHHHHHHHHHHH--SS-HHHHHHHHHGGGGGGGHHHHH-HHHHHHHHHHHHHHHHHHHHHHHHHHHHHHHHHHHHHHHTT--EEESSTT--BTTT--SEEEEEPTT-SS-EEEEE--EEE-SS--SSHHHHHHHHHHHHTTSSHHHHHHHHHT--STTB---TTS-GGGHHHHHHHHHHHHHHHHHHHHHTT--

Mean predicted aligned error: 12.69 Å

Radius of gyration: 31.9 Å; Cα contacts (8 Å, |Δi|>4): 318; chains: 1; bounding box: 77×99×65 Å

Organism: NCBI:txid188132

Foldseek 3Di:
DDDDDDDDDDPDPPDPDDPPPPDDPDPVPPPVPCPLDDFPCDAAPVPRHPPDPLLVVLSVQLPDPVNLVVLLVLLVVLLVLVVQDDPPDCPDPSNVVSVVSLVVSLVSLVVSLVSQCNGQHDDDDPRHQCVDPLSVLSVVLSVLSVCLVVPDPDCPPSNVVSVVSNNSSNVNVCVSDPVSVVVVVVVVVVCVVCVVLVVVLLVVLLVLLVVQLVQFAQFQKAKPDNVDWAPVVQADWDWDDDPPDPPDTDIDTIDTDGDPQGSNDSVSSSVNLVCLLVVHCVVVVLQSSLQTDDHRTHGHGRNHNVCNVSSVVSNVVSVVSVVVSVVVVVVD

Nearest PDB structures (foldseek):
  8hmb-assembly1_D  TM=9.221E-01  e=6.318E-25  Homo sapiens
  8we8-assembly1_A  TM=8.932E-01  e=9.791E-25  Homo sapiens
  6jp8-assembly1_A  TM=8.819E-01  e=1.311E-24  Oryctolagus cuniculus
  8we9-assembly1_A  TM=8.942E-01  e=5.648E-24  Homo sapiens
  8we7-assembly1_A  TM=8.703E-01  e=1.403E-22  Homo sapiens

Solvent-accessible surface area (backbone atoms only — not comparable to full-atom values): 19257 Å² total; per-residue (Å²): 138,87,81,92,81,84,89,80,84,80,86,80,76,82,74,79,84,75,73,89,64,81,73,81,72,65,74,84,73,62,74,75,71,83,72,73,79,75,79,57,79,64,52,17,81,84,74,43,52,75,81,40,67,66,45,55,49,43,43,54,50,67,71,30,67,69,48,52,54,51,53,51,51,51,43,50,52,53,43,51,49,61,73,68,53,58,91,85,50,80,80,39,71,66,42,54,53,45,52,53,51,50,53,54,51,51,50,55,51,47,52,52,50,52,47,48,35,56,47,47,11,59,82,88,53,100,77,17,48,66,76,41,71,61,49,40,52,48,52,50,51,49,51,41,52,51,50,49,69,72,54,80,85,87,46,74,72,59,39,55,52,40,58,58,55,56,74,55,53,56,59,50,52,42,71,69,37,68,70,50,44,51,53,53,50,52,49,55,54,50,51,65,71,47,44,66,57,54,52,54,53,50,52,52,42,49,53,53,9,52,52,42,26,76,76,38,39,52,16,53,32,33,36,74,46,88,90,33,47,42,64,84,66,28,57,61,72,45,80,39,67,44,94,96,39,97,82,50,67,44,88,38,74,37,43,69,40,68,49,96,67,38,20,73,42,51,70,42,16,36,51,37,50,47,34,43,72,72,67,52,69,34,67,61,56,49,52,48,53,17,12,25,57,51,70,64,23,19,66,39,86,73,64,30,63,72,59,51,53,60,55,52,52,50,49,53,54,51,51,52,52,55,50,52,57,56,50,62,66,72,77,109